Protein AF-A0A7C5F075-F1 (afdb_monomer)

pLDDT: mean 80.67, std 14.84, range [31.06, 97.12]

Secondary structure (DSSP, 8-state):
-PPP-HHHHHHTTTHHHHHHHHHHHTT-SEEEES-THHHHEEEEPPTT--TTS-EEEE--HHHHHHHHHHHHHHHT-EEEE---S---HHHHHHHHHTTPEEEEETTT--S-GGGS-SSEEEES--TTS--HHHHHHTHHHHHHHHTTPPP-HHHHHHHHHHHHHTTT---------

Nearest PDB structures (foldseek):
  4s3q-assembly3_C  TM=8.866E-01  e=1.138E-11  Escherichia coli K-12
  4s3p-assembly1_A  TM=8.871E-01  e=8.378E-11  Escherichia coli K-12
  4s3r-assembly1_A  TM=8.288E-01  e=5.486E-11  Escherichia coli K-12
  5jjh-assembly1_A  TM=9.009E-01  e=1.275E-09  Corynebacterium glutamicum
  1so3-assembly1_B  TM=3.755E-01  e=1.092E+00  Escherichia coli

Radius of gyration: 18.9 Å; Cα contacts (8 Å, |Δi|>4): 203; chains: 1; bounding box: 49×32×48 Å

Structure (mmCIF, N/CA/C/O backbone):
data_AF-A0A7C5F075-F1
#
_entry.id   AF-A0A7C5F075-F1
#
loop_
_atom_site.group_PDB
_atom_site.id
_atom_site.type_symbol
_atom_site.label_atom_id
_atom_site.label_alt_id
_atom_site.label_comp_id
_atom_site.label_asym_id
_atom_site.label_entity_id
_atom_site.label_seq_id
_atom_site.pdbx_PDB_ins_code
_atom_site.Cartn_x
_atom_site.Cartn_y
_atom_site.Cartn_z
_atom_site.occupancy
_atom_site.B_iso_or_equiv
_atom_site.auth_seq_id
_atom_site.auth_comp_id
_atom_site.auth_asym_id
_atom_site.auth_atom_id
_atom_site.pdbx_PDB_model_num
ATOM 1 N N . MET A 1 1 ? 14.705 -5.099 4.028 1.00 62.62 1 MET A N 1
ATOM 2 C CA . MET A 1 1 ? 14.678 -5.780 2.713 1.00 62.62 1 MET A CA 1
ATOM 3 C C . MET A 1 1 ? 15.582 -5.002 1.766 1.00 62.62 1 MET A C 1
ATOM 5 O O . MET A 1 1 ? 15.478 -3.780 1.788 1.00 62.62 1 MET A O 1
ATOM 9 N N . PRO A 1 2 ? 16.497 -5.637 1.012 1.00 78.19 2 PRO A N 1
ATOM 10 C CA . PRO A 1 2 ? 17.329 -4.914 0.051 1.00 78.19 2 PRO A CA 1
ATOM 11 C C . PRO A 1 2 ? 16.465 -4.406 -1.121 1.00 78.19 2 PRO A C 1
ATOM 13 O O . PRO A 1 2 ? 15.663 -5.184 -1.640 1.00 78.19 2 PRO A O 1
ATOM 16 N N . PRO A 1 3 ? 16.587 -3.132 -1.533 1.00 82.69 3 PRO A N 1
ATOM 17 C CA . PRO A 1 3 ? 15.828 -2.589 -2.657 1.00 82.69 3 PRO A CA 1
ATOM 18 C C . PRO A 1 3 ? 16.399 -3.063 -4.001 1.00 82.69 3 PRO A C 1
ATOM 20 O O . PRO A 1 3 ? 17.560 -3.477 -4.091 1.00 82.69 3 PRO A O 1
ATOM 23 N N . PHE A 1 4 ? 15.612 -2.927 -5.070 1.00 87.56 4 PHE A N 1
ATOM 24 C CA . PHE A 1 4 ? 16.170 -2.973 -6.419 1.00 87.56 4 PHE A CA 1
ATOM 25 C C . PHE A 1 4 ? 17.199 -1.846 -6.601 1.00 87.56 4 PHE A C 1
ATOM 27 O O . PHE A 1 4 ? 17.084 -0.764 -6.033 1.00 87.56 4 PHE A O 1
ATOM 34 N N . VAL A 1 5 ? 18.222 -2.091 -7.419 1.00 90.38 5 VAL A N 1
ATOM 35 C CA . VAL A 1 5 ? 19.172 -1.043 -7.816 1.00 90.38 5 VAL A CA 1
ATOM 36 C C . VAL A 1 5 ? 18.651 -0.419 -9.114 1.00 90.38 5 VAL A C 1
ATOM 38 O O . VAL A 1 5 ? 18.642 -1.132 -10.121 1.00 90.38 5 VAL A O 1
ATOM 41 N N . PRO A 1 6 ? 18.235 0.866 -9.140 1.00 89.94 6 PRO A N 1
ATOM 42 C CA . PRO A 1 6 ? 17.542 1.454 -10.293 1.00 89.94 6 PRO A CA 1
ATOM 43 C C . PRO A 1 6 ? 18.300 1.305 -11.617 1.00 89.94 6 PRO A C 1
ATOM 45 O O . PRO A 1 6 ? 17.722 0.929 -12.634 1.00 89.94 6 PRO A O 1
ATOM 48 N N . GLU A 1 7 ? 19.615 1.531 -11.601 1.00 91.75 7 GLU A N 1
ATOM 49 C CA . GLU A 1 7 ? 20.466 1.419 -12.792 1.00 91.75 7 GLU A CA 1
ATOM 50 C C . GLU A 1 7 ? 20.540 -0.014 -13.329 1.00 91.75 7 GLU A C 1
ATOM 52 O O . GLU A 1 7 ? 20.466 -0.230 -14.536 1.00 91.75 7 GLU A O 1
ATOM 57 N N . ARG A 1 8 ? 20.625 -1.011 -12.437 1.00 94.69 8 ARG A N 1
ATOM 58 C CA . ARG A 1 8 ? 20.630 -2.426 -12.837 1.00 94.69 8 ARG A CA 1
ATOM 59 C C . ARG A 1 8 ? 19.265 -2.870 -13.334 1.00 94.69 8 ARG A C 1
ATOM 61 O O . ARG A 1 8 ? 19.196 -3.659 -14.267 1.00 94.69 8 ARG A O 1
ATOM 68 N N . LEU A 1 9 ? 18.196 -2.354 -12.730 1.00 94.31 9 LEU A N 1
ATOM 69 C CA . LEU A 1 9 ? 16.840 -2.653 -13.161 1.00 94.31 9 LEU A CA 1
ATOM 70 C C . LEU A 1 9 ? 16.611 -2.154 -14.596 1.00 94.31 9 LEU A C 1
ATOM 72 O O . LEU A 1 9 ? 16.150 -2.927 -15.428 1.00 94.31 9 LEU A O 1
ATOM 76 N N . ARG A 1 10 ? 17.055 -0.929 -14.918 1.00 93.75 10 ARG A N 1
ATOM 77 C CA . ARG A 1 10 ? 17.067 -0.408 -16.298 1.00 93.75 10 ARG A CA 1
ATOM 78 C C . ARG A 1 10 ? 17.945 -1.231 -17.238 1.00 93.75 10 ARG A C 1
ATOM 80 O O . ARG A 1 10 ? 17.507 -1.561 -18.334 1.00 93.75 10 ARG A O 1
ATOM 87 N N . ALA A 1 11 ? 19.163 -1.581 -16.819 1.00 96.44 11 ALA A N 1
ATOM 88 C CA . ALA A 1 11 ? 20.092 -2.366 -17.639 1.00 96.44 11 ALA A CA 1
ATOM 89 C C . ALA A 1 11 ? 19.551 -3.764 -17.992 1.00 96.44 11 ALA A C 1
ATOM 91 O O . ALA A 1 11 ? 19.897 -4.312 -19.034 1.00 96.44 11 ALA A O 1
ATOM 92 N N . LEU A 1 12 ? 18.686 -4.322 -17.142 1.00 97.00 12 LEU A N 1
ATOM 93 C CA . LEU A 1 12 ? 17.987 -5.590 -17.361 1.00 97.00 12 LEU A CA 1
ATOM 94 C C . LEU A 1 12 ? 16.604 -5.412 -18.008 1.00 97.00 12 LEU A C 1
ATOM 96 O O . LEU A 1 12 ? 15.780 -6.317 -17.918 1.00 97.00 12 LEU A O 1
ATOM 100 N N . ALA A 1 13 ? 16.324 -4.251 -18.611 1.00 96.44 13 ALA A N 1
ATOM 101 C CA . ALA A 1 13 ? 15.031 -3.925 -19.216 1.00 96.44 13 ALA A CA 1
ATOM 102 C C . ALA A 1 13 ? 13.831 -4.186 -18.280 1.00 96.44 13 ALA A C 1
ATOM 104 O O . ALA A 1 13 ? 12.760 -4.584 -18.721 1.00 96.44 13 ALA A O 1
ATOM 105 N N . TYR A 1 14 ? 14.025 -3.966 -16.976 1.00 97.00 14 TYR A N 1
ATOM 106 C CA . TYR A 1 14 ? 13.045 -4.184 -15.912 1.00 97.00 14 TYR A CA 1
ATOM 107 C C . TYR A 1 14 ? 12.575 -5.634 -15.711 1.00 97.00 14 TYR A C 1
ATOM 109 O O . TYR A 1 14 ? 11.672 -5.857 -14.905 1.00 97.00 14 TYR A O 1
ATOM 117 N N . GLU A 1 15 ? 13.212 -6.628 -16.338 1.00 97.12 15 GLU A N 1
ATOM 118 C CA . GLU A 1 15 ? 12.767 -8.030 -16.312 1.00 97.12 15 GLU A CA 1
ATOM 119 C C . GLU A 1 15 ? 12.491 -8.585 -14.896 1.00 97.12 15 GLU A C 1
ATOM 121 O O . GLU A 1 15 ? 11.431 -9.177 -14.690 1.00 97.12 15 GLU A O 1
ATOM 126 N N . PRO A 1 16 ? 13.332 -8.340 -13.865 1.00 94.50 16 PRO A N 1
ATOM 127 C CA . PRO A 1 16 ? 13.032 -8.812 -12.509 1.00 94.50 16 PRO A CA 1
ATOM 128 C C . PRO A 1 16 ? 11.743 -8.218 -11.920 1.00 94.50 16 PRO A C 1
ATOM 130 O O . PRO A 1 16 ? 11.016 -8.887 -11.183 1.00 94.50 16 PRO A O 1
ATOM 133 N N . PHE A 1 17 ? 11.454 -6.955 -12.238 1.00 92.69 17 PHE A N 1
ATOM 134 C CA . PHE A 1 17 ? 10.253 -6.271 -11.774 1.00 92.69 17 PHE A CA 1
ATOM 135 C C . PHE A 1 17 ? 9.018 -6.745 -12.549 1.00 92.69 17 PHE A C 1
ATOM 137 O O . PHE A 1 17 ? 8.019 -7.095 -11.925 1.00 92.69 17 PHE A O 1
ATOM 144 N N . ILE A 1 18 ? 9.120 -6.865 -13.878 1.00 94.75 18 ILE A N 1
ATOM 145 C CA . ILE A 1 18 ? 8.074 -7.443 -14.738 1.00 94.75 18 ILE A CA 1
ATOM 146 C C . ILE A 1 18 ? 7.685 -8.834 -14.229 1.00 94.75 18 ILE A C 1
ATOM 148 O O . ILE A 1 18 ? 6.508 -9.101 -13.998 1.00 94.75 18 ILE A O 1
ATOM 152 N N . HIS A 1 19 ? 8.672 -9.697 -13.976 1.00 94.94 19 HIS A N 1
ATOM 153 C CA . HIS A 1 19 ? 8.441 -11.040 -13.451 1.00 94.94 19 HIS A CA 1
ATOM 154 C C . HIS A 1 19 ? 7.722 -11.022 -12.092 1.00 94.94 19 HIS A C 1
ATOM 156 O O . HIS A 1 19 ? 6.784 -11.788 -11.880 1.00 94.94 19 HIS A O 1
ATOM 162 N N . THR A 1 20 ? 8.110 -10.115 -11.189 1.00 91.94 20 THR A N 1
ATOM 163 C CA . THR A 1 20 ? 7.465 -9.961 -9.871 1.00 91.94 20 THR A CA 1
ATOM 164 C C . THR A 1 20 ? 5.992 -9.572 -10.001 1.00 91.94 20 THR A C 1
ATOM 166 O O . THR A 1 20 ? 5.134 -10.142 -9.329 1.00 91.94 20 THR A O 1
ATOM 169 N N . ILE A 1 21 ? 5.676 -8.617 -10.877 1.00 91.31 21 ILE A N 1
ATOM 170 C CA . ILE A 1 21 ? 4.290 -8.192 -11.090 1.00 91.31 21 ILE A CA 1
ATOM 171 C C . ILE A 1 21 ? 3.482 -9.303 -11.759 1.00 91.31 21 ILE A C 1
ATOM 173 O O . ILE A 1 21 ? 2.406 -9.644 -11.271 1.00 91.31 21 ILE A O 1
ATOM 177 N N . ARG A 1 22 ? 4.008 -9.916 -12.823 1.00 92.88 22 ARG A N 1
ATOM 178 C CA . ARG A 1 22 ? 3.317 -10.978 -13.563 1.00 92.88 22 ARG A CA 1
ATOM 179 C C . ARG A 1 22 ? 2.971 -12.166 -12.667 1.00 92.88 22 ARG A C 1
ATOM 181 O O . ARG A 1 22 ? 1.817 -12.574 -12.621 1.00 92.88 22 ARG A O 1
ATOM 188 N N . THR A 1 23 ? 3.933 -12.638 -11.875 1.00 92.81 23 THR A N 1
ATOM 189 C CA . THR A 1 23 ? 3.711 -13.753 -10.935 1.00 92.81 23 THR A CA 1
ATOM 190 C C . THR A 1 23 ? 2.682 -13.431 -9.855 1.00 92.81 23 THR A C 1
ATOM 192 O O . THR A 1 23 ? 1.968 -14.319 -9.396 1.00 92.81 23 THR A O 1
ATOM 195 N N . SER A 1 24 ? 2.532 -12.157 -9.476 1.00 90.00 24 SER A N 1
ATOM 196 C CA . SER A 1 24 ? 1.482 -11.753 -8.536 1.00 90.00 24 SER A CA 1
ATOM 197 C C . SER A 1 24 ? 0.062 -11.914 -9.095 1.00 90.00 24 SER A C 1
ATOM 199 O O . SER A 1 24 ? -0.881 -11.988 -8.311 1.00 90.00 24 SER A O 1
ATOM 201 N N . PHE A 1 25 ? -0.088 -12.019 -10.420 1.00 91.88 25 PHE A N 1
ATOM 202 C CA . PHE A 1 25 ? -1.366 -12.234 -11.097 1.00 91.88 25 PHE A CA 1
ATOM 203 C C . PHE A 1 25 ? -1.642 -13.696 -11.476 1.00 91.88 25 PHE A C 1
ATOM 205 O O . PHE A 1 25 ? -2.790 -14.014 -11.774 1.00 91.88 25 PHE A O 1
ATOM 212 N N . ASP A 1 26 ? -0.657 -14.603 -11.420 1.00 90.50 26 ASP A N 1
ATOM 213 C CA . ASP A 1 26 ? -0.810 -16.001 -11.878 1.00 90.50 26 ASP A CA 1
ATOM 214 C C . ASP A 1 26 ? -2.024 -16.714 -11.253 1.00 90.50 26 ASP A C 1
ATOM 216 O O . ASP A 1 26 ? -2.672 -17.556 -11.883 1.00 90.50 26 ASP A O 1
ATOM 220 N N . HIS A 1 27 ? -2.353 -16.367 -10.005 1.00 87.94 27 HIS A N 1
ATOM 221 C CA . HIS A 1 27 ? -3.458 -16.954 -9.242 1.00 87.94 27 HIS A CA 1
ATOM 222 C C . HIS A 1 27 ? -4.340 -15.914 -8.535 1.00 87.94 27 HIS A C 1
ATOM 224 O O . HIS A 1 27 ? -5.086 -16.263 -7.617 1.00 87.94 27 HIS A O 1
ATOM 230 N N . ALA A 1 28 ? -4.267 -14.642 -8.934 1.00 88.50 28 ALA A N 1
ATOM 231 C CA . ALA A 1 28 ? -5.022 -13.563 -8.304 1.00 88.50 28 ALA A CA 1
ATOM 232 C C . ALA A 1 28 ? -5.594 -12.590 -9.340 1.00 88.50 28 ALA A C 1
ATOM 234 O O . ALA A 1 28 ? -4.907 -12.159 -10.258 1.00 88.50 28 ALA A O 1
ATOM 235 N N . GLY A 1 29 ? -6.846 -12.170 -9.138 1.00 88.38 29 GLY A N 1
ATOM 236 C CA . GLY A 1 29 ? -7.493 -11.144 -9.966 1.00 88.38 29 GLY A CA 1
ATOM 237 C C . GLY A 1 29 ? -7.062 -9.711 -9.635 1.00 88.38 29 GLY A C 1
ATOM 238 O O . GLY A 1 29 ? -7.618 -8.760 -10.183 1.00 88.38 29 GLY A O 1
ATOM 239 N N . GLY A 1 30 ? -6.112 -9.522 -8.715 1.00 86.25 30 GLY A N 1
ATOM 240 C CA . GLY A 1 30 ? -5.650 -8.196 -8.339 1.00 86.25 30 GLY A CA 1
ATOM 241 C C . GLY A 1 30 ? -4.356 -8.174 -7.534 1.00 86.25 30 GLY A C 1
ATOM 242 O O . GLY A 1 30 ? -4.038 -9.121 -6.818 1.00 86.25 30 GLY A O 1
ATOM 243 N N . HIS A 1 31 ? -3.645 -7.054 -7.635 1.00 85.44 31 HIS A N 1
ATOM 244 C CA . HIS A 1 31 ? -2.381 -6.784 -6.960 1.00 85.44 31 HIS A CA 1
ATOM 245 C C . HIS A 1 31 ? -2.489 -5.501 -6.127 1.00 85.44 31 HIS A C 1
ATOM 247 O O . HIS A 1 31 ? -2.843 -4.446 -6.653 1.00 85.44 31 HIS A O 1
ATOM 253 N N . GLN A 1 32 ? -2.165 -5.569 -4.834 1.00 84.06 32 GLN A N 1
ATOM 254 C CA . GLN A 1 32 ? -2.058 -4.385 -3.981 1.00 84.06 32 GLN A CA 1
ATOM 255 C C . GLN A 1 32 ? -0.587 -4.048 -3.731 1.00 84.06 32 GLN A C 1
ATOM 257 O O . GLN A 1 32 ? 0.126 -4.796 -3.061 1.00 84.06 32 GLN A O 1
ATOM 262 N N . THR A 1 33 ? -0.135 -2.900 -4.232 1.00 76.75 33 THR A N 1
ATOM 263 C CA . THR A 1 33 ? 1.236 -2.427 -4.022 1.00 76.75 33 THR A CA 1
ATOM 264 C C . THR A 1 33 ? 1.325 -1.780 -2.642 1.00 76.75 33 THR A C 1
ATOM 266 O O . THR A 1 33 ? 0.691 -0.751 -2.428 1.00 76.75 33 THR A O 1
ATOM 269 N N . GLN A 1 34 ? 2.115 -2.352 -1.730 1.00 65.12 34 GLN A N 1
ATOM 270 C CA . GLN A 1 34 ? 2.185 -1.965 -0.308 1.00 65.12 34 GLN A CA 1
ATOM 271 C C . GLN A 1 34 ? 2.708 -0.538 -0.036 1.00 65.12 34 GLN A C 1
ATOM 273 O O . GLN A 1 34 ? 2.497 0.015 1.038 1.00 65.12 34 GLN A O 1
ATOM 278 N N . SER A 1 35 ? 3.404 0.088 -0.988 1.00 65.50 35 SER A N 1
ATOM 279 C CA . SER A 1 35 ? 3.839 1.481 -0.859 1.00 65.50 35 SER A CA 1
ATOM 280 C C . SER A 1 35 ? 4.030 2.120 -2.227 1.00 65.50 35 SER A C 1
ATOM 282 O O . SER A 1 35 ? 4.815 1.631 -3.039 1.00 65.50 35 SER A O 1
ATOM 284 N N . HIS A 1 36 ? 3.374 3.258 -2.466 1.00 56.31 36 HIS A N 1
ATOM 285 C CA . HIS A 1 36 ? 3.649 4.082 -3.649 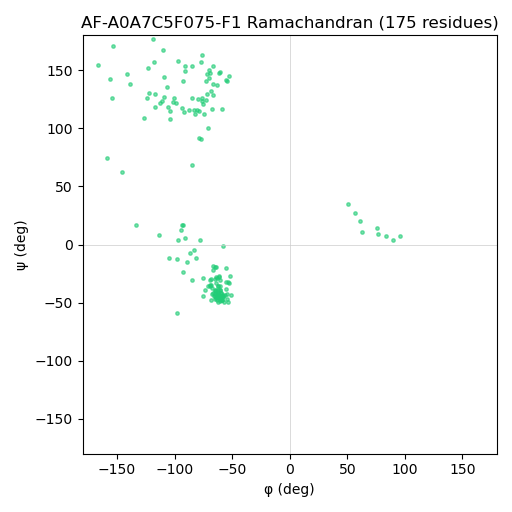1.00 56.31 36 HIS A CA 1
ATOM 286 C C . HIS A 1 36 ? 5.062 4.664 -3.655 1.00 56.31 36 HIS A C 1
ATOM 288 O O . HIS A 1 36 ? 5.617 4.893 -4.729 1.00 56.31 36 HIS A O 1
ATOM 294 N N . HIS A 1 37 ? 5.667 4.881 -2.477 1.00 49.69 37 HIS A N 1
ATOM 295 C CA . HIS A 1 37 ? 7.069 5.288 -2.403 1.00 49.69 37 HIS A CA 1
ATOM 296 C C . HIS A 1 37 ? 7.957 4.224 -3.044 1.00 49.69 37 HIS A C 1
ATOM 298 O O . HIS A 1 37 ? 8.900 4.580 -3.726 1.00 49.69 37 HIS A O 1
ATOM 304 N N . GLY A 1 38 ? 7.594 2.939 -3.004 1.00 55.69 38 GLY A N 1
ATOM 305 C CA . GLY A 1 38 ? 8.311 1.889 -3.740 1.00 55.69 38 GLY A CA 1
ATOM 306 C C . GLY A 1 38 ? 8.512 2.170 -5.241 1.00 55.69 38 GLY A C 1
ATOM 307 O O . GLY A 1 38 ? 9.504 1.713 -5.804 1.00 55.69 38 GLY A O 1
ATOM 308 N N . PHE A 1 39 ? 7.634 2.963 -5.869 1.00 55.72 39 PHE A N 1
ATOM 309 C CA . PHE A 1 39 ? 7.762 3.385 -7.271 1.00 55.72 39 PHE A CA 1
ATOM 310 C C . PHE A 1 39 ? 8.490 4.715 -7.462 1.00 55.72 39 PHE A C 1
ATOM 312 O O . PHE A 1 39 ? 9.035 4.950 -8.535 1.00 55.72 39 PHE A O 1
ATOM 319 N N . VAL A 1 40 ? 8.498 5.575 -6.440 1.00 56.41 40 VAL A N 1
ATOM 320 C CA . VAL A 1 40 ? 9.098 6.918 -6.474 1.00 56.41 40 VAL A CA 1
ATOM 321 C C . VAL A 1 40 ? 10.484 6.903 -5.853 1.00 56.41 40 VAL A C 1
ATOM 323 O O . VAL A 1 40 ? 11.476 7.220 -6.510 1.00 56.41 40 VAL A O 1
ATOM 326 N N . SER A 1 41 ? 10.564 6.506 -4.589 1.00 54.88 41 SER A N 1
ATOM 327 C CA . SER A 1 41 ? 11.805 6.365 -3.858 1.00 54.88 41 SER A CA 1
ATOM 328 C C . SER A 1 41 ? 11.720 5.392 -2.680 1.00 54.88 41 SER A C 1
ATOM 330 O O . SER A 1 41 ? 10.748 5.333 -1.936 1.00 54.88 41 SER A O 1
ATOM 332 N N . THR A 1 42 ? 12.787 4.634 -2.448 1.00 62.38 42 THR A N 1
ATOM 333 C CA . THR A 1 42 ? 12.924 3.816 -1.232 1.00 62.38 42 THR A CA 1
ATOM 334 C C . THR A 1 42 ? 13.940 4.454 -0.295 1.00 62.38 42 THR A C 1
ATOM 336 O O . THR A 1 42 ? 15.010 4.870 -0.743 1.00 62.38 42 THR A O 1
ATOM 339 N N . VAL A 1 43 ? 13.623 4.517 1.001 1.00 61.16 43 VAL A N 1
ATOM 340 C CA . VAL A 1 43 ? 14.592 4.902 2.035 1.00 61.16 43 VAL A CA 1
ATOM 341 C C . VAL A 1 43 ? 15.523 3.722 2.290 1.00 61.16 43 VAL A C 1
ATOM 343 O O . VAL A 1 43 ? 15.073 2.621 2.608 1.00 61.16 43 VAL A O 1
ATOM 346 N N . VAL A 1 44 ? 16.824 3.947 2.130 1.00 64.81 44 VAL A N 1
ATOM 347 C CA . VAL A 1 44 ? 17.861 2.938 2.347 1.00 64.81 44 VAL A CA 1
ATOM 348 C C . VAL A 1 44 ? 18.767 3.382 3.482 1.00 64.81 44 VAL A C 1
ATOM 350 O O . VAL A 1 44 ? 19.449 4.402 3.380 1.00 64.81 44 VAL A O 1
ATOM 353 N N . ASP A 1 45 ? 18.783 2.583 4.541 1.00 67.44 45 ASP A N 1
ATOM 354 C CA . ASP A 1 45 ? 19.727 2.686 5.648 1.00 67.44 45 ASP A CA 1
ATOM 355 C C . ASP A 1 45 ? 20.960 1.812 5.389 1.00 67.44 45 ASP A C 1
ATOM 357 O O . ASP A 1 45 ? 20.900 0.795 4.688 1.00 67.44 45 ASP A O 1
ATOM 361 N N . SER A 1 46 ? 22.094 2.186 5.983 1.00 66.19 46 SER A N 1
ATOM 362 C CA . SER A 1 46 ? 23.250 1.289 6.017 1.00 66.19 46 SER A CA 1
ATOM 363 C C . SER A 1 46 ? 22.945 0.103 6.932 1.00 66.19 46 SER A C 1
ATOM 365 O O . SER A 1 46 ? 22.226 0.230 7.922 1.00 66.19 46 SER A O 1
ATOM 367 N N . ILE A 1 47 ? 23.491 -1.074 6.624 1.00 66.81 47 ILE A N 1
ATOM 368 C CA . ILE A 1 47 ? 23.266 -2.265 7.453 1.00 66.81 47 ILE A CA 1
ATOM 369 C C . ILE A 1 47 ? 23.764 -1.976 8.879 1.00 66.81 47 ILE A C 1
A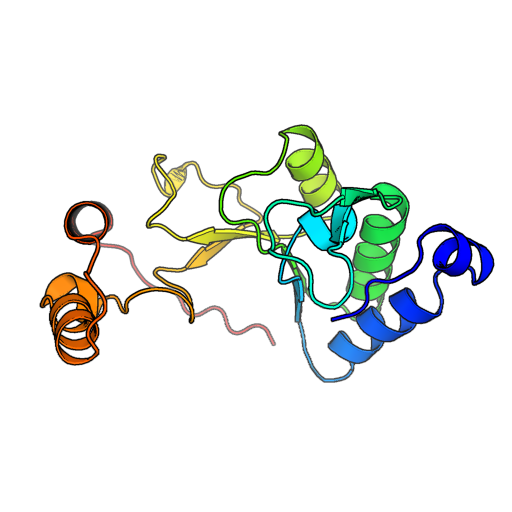TOM 371 O O . ILE A 1 47 ? 24.951 -1.736 9.084 1.00 66.81 47 ILE A O 1
ATOM 375 N N . GLY A 1 48 ? 22.846 -1.985 9.851 1.00 60.47 48 GLY A N 1
ATOM 376 C CA . GLY A 1 48 ? 23.135 -1.713 11.263 1.00 60.47 48 GLY A CA 1
ATOM 377 C C . GLY A 1 48 ? 23.040 -0.244 11.698 1.00 60.47 48 GLY A C 1
ATOM 378 O O . GLY A 1 48 ? 23.333 0.039 12.859 1.00 60.47 48 GLY A O 1
ATOM 379 N N . SER A 1 49 ? 22.632 0.691 10.828 1.00 59.66 49 SER A N 1
ATOM 380 C CA . SER A 1 49 ? 22.387 2.087 11.223 1.00 59.66 49 SER A CA 1
ATOM 381 C C . SER A 1 49 ? 20.978 2.305 11.779 1.00 59.66 49 SER A C 1
ATOM 383 O O . SER A 1 49 ? 20.033 1.596 11.441 1.00 59.66 49 SER A O 1
ATOM 385 N N . VAL A 1 50 ? 20.832 3.326 12.627 1.00 58.16 50 VAL A N 1
ATOM 386 C CA . VAL A 1 50 ? 19.524 3.814 13.088 1.00 58.16 50 VAL A CA 1
ATOM 387 C C . VAL A 1 50 ? 18.776 4.435 11.899 1.00 58.16 50 VAL A C 1
ATOM 389 O O . VAL A 1 50 ? 19.383 5.185 11.128 1.00 58.16 50 VAL A O 1
ATOM 392 N N . CYS A 1 51 ? 17.466 4.171 11.784 1.00 59.75 51 CYS A N 1
ATOM 393 C CA . CYS A 1 51 ? 16.589 4.606 10.679 1.00 59.75 51 CYS A CA 1
ATOM 394 C C . CYS A 1 51 ? 16.503 6.126 10.431 1.00 59.75 51 CYS A C 1
ATOM 396 O O . CYS A 1 51 ? 15.805 6.574 9.529 1.00 59.75 51 CYS A O 1
ATOM 398 N N . SER A 1 52 ? 17.191 6.948 11.223 1.00 63.31 52 SER A N 1
ATOM 399 C CA . SER A 1 52 ? 17.246 8.403 11.060 1.00 63.31 52 SER A CA 1
ATOM 400 C C . SER A 1 52 ? 18.274 8.880 10.027 1.00 63.31 52 SER A C 1
ATOM 402 O O . SER A 1 52 ? 18.350 10.078 9.766 1.00 63.31 52 SER A O 1
ATOM 404 N N . THR A 1 53 ? 19.079 7.980 9.451 1.00 65.44 53 THR A N 1
ATOM 405 C CA . THR A 1 53 ? 20.178 8.328 8.522 1.00 65.44 53 THR A CA 1
ATOM 406 C C . THR A 1 53 ? 19.970 7.840 7.086 1.00 65.44 53 THR A C 1
ATOM 408 O O . THR A 1 53 ? 20.871 7.962 6.250 1.00 65.44 53 THR A O 1
ATOM 411 N N . GLY A 1 54 ? 18.780 7.317 6.793 1.00 67.62 54 GLY A N 1
ATOM 412 C CA . GLY A 1 54 ? 18.437 6.754 5.499 1.00 67.62 54 GLY A CA 1
ATOM 413 C C . GLY A 1 54 ? 18.515 7.764 4.357 1.00 67.62 54 GLY A C 1
ATOM 414 O O . GLY A 1 54 ? 18.248 8.957 4.517 1.00 67.62 54 GLY A O 1
ATOM 415 N N . ARG A 1 55 ? 18.886 7.277 3.172 1.00 74.00 55 ARG A N 1
ATOM 416 C CA . ARG A 1 55 ? 18.908 8.064 1.931 1.00 74.00 55 ARG A CA 1
ATOM 417 C C . ARG A 1 55 ? 17.795 7.618 0.998 1.00 74.00 55 ARG A C 1
ATOM 419 O O . ARG A 1 55 ? 17.519 6.426 0.894 1.00 74.00 55 ARG A O 1
ATOM 426 N N . TYR A 1 56 ? 17.207 8.568 0.278 1.00 76.56 56 TYR A N 1
ATOM 427 C CA . TYR A 1 56 ? 16.248 8.269 -0.779 1.00 76.56 56 TYR A CA 1
ATOM 428 C C . TYR A 1 56 ? 16.964 7.758 -2.032 1.00 76.56 56 TYR A C 1
ATOM 430 O O . TYR A 1 56 ? 17.861 8.417 -2.561 1.00 76.56 56 TYR A O 1
ATOM 438 N N . VAL A 1 57 ? 16.541 6.593 -2.515 1.00 78.69 57 VAL A N 1
ATOM 439 C CA . VAL A 1 57 ? 16.918 6.041 -3.821 1.00 78.69 57 VAL A CA 1
ATOM 440 C C . VAL A 1 57 ? 15.731 6.194 -4.755 1.00 78.69 57 VAL A C 1
ATOM 442 O O . VAL A 1 57 ? 14.688 5.621 -4.469 1.00 78.69 57 VAL A O 1
ATOM 445 N N . TYR A 1 58 ? 15.890 6.945 -5.846 1.00 81.50 58 TYR A N 1
ATOM 446 C CA . TYR A 1 58 ? 14.807 7.264 -6.780 1.00 81.50 58 TYR A CA 1
ATOM 447 C C . TYR A 1 58 ? 14.718 6.273 -7.945 1.00 81.50 58 TYR A C 1
ATOM 449 O O . TYR A 1 58 ? 15.738 5.864 -8.507 1.00 81.50 58 TYR A O 1
ATOM 457 N N . TYR A 1 59 ? 13.491 5.938 -8.338 1.00 83.94 59 TYR A N 1
ATOM 458 C CA . TYR A 1 59 ? 13.189 5.082 -9.484 1.00 83.94 59 TYR A CA 1
ATOM 459 C C . TYR A 1 59 ? 12.550 5.873 -10.629 1.00 83.94 59 TYR A C 1
ATOM 461 O O . TYR A 1 59 ? 12.139 7.020 -10.470 1.00 83.94 59 TYR A O 1
ATOM 469 N N . SER A 1 60 ? 12.482 5.250 -11.808 1.00 86.44 60 SER A N 1
ATOM 470 C CA . SER A 1 60 ? 11.694 5.775 -12.925 1.00 86.44 60 SER A CA 1
ATOM 471 C C . SER A 1 60 ? 10.219 5.447 -12.689 1.00 86.44 60 SER A C 1
ATOM 473 O O . SER A 1 60 ? 9.774 4.350 -13.023 1.00 86.44 60 SER A O 1
ATOM 475 N N . VAL A 1 61 ? 9.484 6.362 -12.049 1.00 79.56 61 VAL A N 1
ATOM 476 C CA . VAL A 1 61 ? 8.065 6.169 -11.690 1.00 79.56 61 VAL A CA 1
ATOM 477 C C . VAL A 1 61 ? 7.235 5.805 -12.915 1.00 79.56 61 VAL A C 1
ATOM 479 O O . VAL A 1 61 ? 6.470 4.846 -12.866 1.00 79.56 61 VAL A O 1
ATOM 482 N N . ASP A 1 62 ? 7.420 6.542 -14.010 1.00 81.50 62 ASP A N 1
ATOM 483 C CA . ASP A 1 62 ? 6.655 6.345 -15.240 1.00 81.50 62 ASP A CA 1
ATOM 484 C C . ASP A 1 62 ? 6.893 4.958 -15.841 1.00 81.50 62 ASP A C 1
ATOM 486 O O . ASP A 1 62 ? 5.931 4.275 -16.186 1.00 81.50 62 ASP A O 1
ATOM 490 N N . ASP A 1 63 ? 8.146 4.491 -15.888 1.00 88.88 63 ASP A N 1
ATOM 491 C CA . ASP A 1 63 ? 8.452 3.153 -16.408 1.00 88.88 63 ASP A CA 1
ATOM 492 C C . ASP A 1 63 ? 7.812 2.064 -15.538 1.00 88.88 63 ASP A C 1
ATOM 494 O O . ASP A 1 63 ? 7.194 1.130 -16.051 1.00 88.88 63 ASP A O 1
ATOM 498 N N . LEU A 1 64 ? 7.927 2.181 -14.209 1.00 88.12 64 LEU A N 1
ATOM 499 C CA . LEU A 1 64 ? 7.391 1.175 -13.293 1.00 88.12 64 LEU A CA 1
ATOM 500 C C . LEU A 1 64 ? 5.857 1.141 -13.316 1.00 88.12 64 LEU A C 1
ATOM 502 O O . LEU A 1 64 ? 5.279 0.055 -13.356 1.00 88.12 64 LEU A O 1
ATOM 506 N N . LEU A 1 65 ? 5.192 2.300 -13.336 1.00 85.38 65 LEU A N 1
ATOM 507 C CA . LEU A 1 65 ? 3.732 2.370 -13.444 1.00 85.38 65 LEU A CA 1
ATOM 508 C C . LEU A 1 65 ? 3.235 1.886 -14.809 1.00 85.38 65 LEU A C 1
ATOM 510 O O . LEU A 1 65 ? 2.223 1.186 -14.864 1.00 85.38 65 LEU A O 1
ATOM 514 N N . ALA A 1 66 ? 3.952 2.188 -15.895 1.00 87.19 66 ALA A N 1
ATOM 515 C CA . ALA A 1 66 ? 3.627 1.672 -17.221 1.00 87.19 66 ALA A CA 1
ATOM 516 C C . ALA A 1 66 ? 3.726 0.140 -17.274 1.00 87.19 66 ALA A C 1
ATOM 518 O O . ALA A 1 66 ? 2.830 -0.504 -17.818 1.00 87.19 66 ALA A O 1
ATOM 519 N N . ILE A 1 67 ? 4.758 -0.452 -16.661 1.00 91.75 67 ILE A N 1
ATOM 520 C CA . ILE A 1 67 ? 4.903 -1.911 -16.553 1.00 91.75 67 ILE A CA 1
ATOM 521 C C . ILE A 1 67 ? 3.757 -2.516 -15.741 1.00 91.75 67 ILE A C 1
ATOM 523 O O . ILE A 1 67 ? 3.139 -3.481 -16.183 1.00 91.75 67 ILE A O 1
ATOM 527 N N . VAL A 1 68 ? 3.441 -1.947 -14.575 1.00 89.94 68 VAL A N 1
ATOM 528 C CA . VAL A 1 68 ? 2.340 -2.433 -13.730 1.00 89.94 68 VAL A CA 1
ATOM 529 C C . VAL A 1 68 ? 1.014 -2.384 -14.482 1.00 89.94 68 VAL A C 1
ATOM 531 O O . VAL A 1 68 ? 0.267 -3.361 -14.462 1.00 89.94 68 VAL A O 1
ATOM 534 N N . ALA A 1 69 ? 0.740 -1.278 -15.176 1.00 87.56 69 ALA A N 1
ATOM 535 C CA . ALA A 1 69 ? -0.454 -1.133 -15.995 1.00 87.56 69 ALA A CA 1
ATOM 536 C C . ALA A 1 69 ? -0.490 -2.167 -17.128 1.00 87.56 69 ALA A C 1
ATOM 538 O O . ALA A 1 69 ? -1.521 -2.799 -17.338 1.00 87.56 69 ALA A O 1
ATOM 539 N N . LEU A 1 70 ? 0.627 -2.380 -17.829 1.00 91.50 70 LEU A N 1
ATOM 540 C CA . LEU A 1 70 ? 0.711 -3.346 -18.924 1.00 91.50 70 LEU A CA 1
ATOM 541 C C . LEU A 1 70 ? 0.450 -4.779 -18.442 1.00 91.50 70 LEU A C 1
ATOM 543 O O . LEU A 1 70 ? -0.385 -5.476 -19.015 1.00 91.50 70 LEU A O 1
ATOM 547 N N . GLU A 1 71 ? 1.113 -5.207 -17.370 1.00 92.88 71 GLU A N 1
ATOM 548 C CA . GLU A 1 71 ? 0.947 -6.559 -16.826 1.00 92.88 71 GLU A CA 1
ATOM 549 C C . GLU A 1 71 ? -0.448 -6.769 -16.214 1.00 92.88 71 GLU A C 1
ATOM 551 O O . GLU A 1 71 ? -1.043 -7.831 -16.383 1.00 92.88 71 GLU A O 1
ATOM 556 N N . SER A 1 72 ? -1.023 -5.736 -15.591 1.00 90.50 72 SER A N 1
ATOM 557 C CA . SER A 1 72 ? -2.420 -5.727 -15.135 1.00 90.50 72 SER A CA 1
ATOM 558 C C . SER A 1 72 ? -3.402 -5.919 -16.292 1.00 90.50 72 SER A C 1
ATOM 560 O O . SER A 1 72 ? -4.303 -6.752 -16.194 1.00 90.50 72 SER A O 1
ATOM 562 N N . GLN A 1 73 ? -3.208 -5.207 -17.408 1.00 91.19 73 GLN A N 1
ATOM 563 C CA . GLN A 1 73 ? -4.033 -5.364 -18.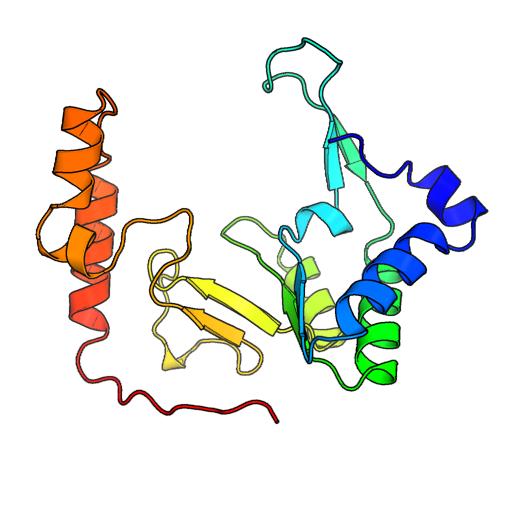609 1.00 91.19 73 GLN A CA 1
ATOM 564 C C . GLN A 1 73 ? -3.877 -6.758 -19.228 1.00 91.19 73 GLN A C 1
ATOM 566 O O . GLN A 1 73 ? -4.880 -7.371 -19.587 1.00 91.19 73 GLN A O 1
ATOM 571 N N . HIS A 1 74 ? -2.652 -7.290 -19.310 1.00 92.25 74 HIS A N 1
ATOM 572 C CA . HIS A 1 74 ? -2.407 -8.650 -19.803 1.00 92.25 74 HIS A CA 1
ATOM 573 C C . HIS A 1 74 ? -3.097 -9.721 -18.950 1.00 92.25 74 HIS A C 1
ATOM 575 O O . HIS A 1 74 ? -3.639 -10.679 -19.498 1.00 92.25 74 HIS A O 1
ATOM 581 N N . ALA A 1 75 ? -3.104 -9.551 -17.627 1.00 92.69 75 ALA A N 1
ATOM 582 C CA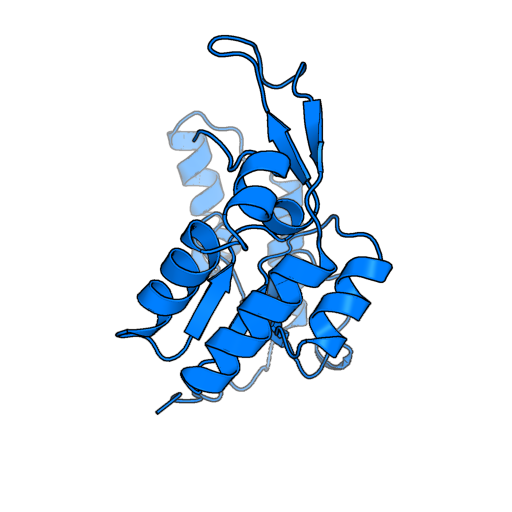 . ALA A 1 75 ? -3.759 -10.472 -16.706 1.00 92.69 75 ALA A CA 1
ATOM 583 C C . ALA A 1 75 ? -5.277 -10.245 -16.572 1.00 92.69 75 ALA A C 1
ATOM 585 O O . ALA A 1 75 ? -5.964 -11.060 -15.960 1.00 92.69 75 ALA A O 1
ATOM 586 N N . GLY A 1 76 ? -5.810 -9.129 -17.083 1.00 91.56 76 GLY A N 1
ATOM 587 C CA . GLY A 1 76 ? -7.175 -8.687 -16.780 1.00 91.56 76 GLY A CA 1
ATOM 588 C C . GLY A 1 76 ? -7.405 -8.401 -15.287 1.00 91.56 76 GLY A C 1
ATOM 589 O O . GLY A 1 76 ? -8.545 -8.433 -14.824 1.00 91.56 76 GLY A O 1
ATOM 590 N N . GLY A 1 77 ? -6.332 -8.163 -14.527 1.00 90.75 77 GLY A N 1
ATOM 591 C CA . GLY A 1 77 ? -6.359 -7.983 -13.078 1.00 90.75 77 GLY A CA 1
ATOM 592 C C . GLY A 1 77 ? -6.389 -6.513 -12.669 1.00 90.75 77 GLY A C 1
ATOM 593 O O . GLY A 1 77 ? -5.967 -5.639 -13.421 1.00 90.75 77 GLY A O 1
ATOM 594 N N . ILE A 1 78 ? -6.861 -6.222 -11.457 1.00 90.25 78 ILE A N 1
ATOM 595 C CA . ILE A 1 78 ? -6.888 -4.855 -10.911 1.00 90.25 78 ILE A CA 1
ATOM 596 C C . ILE A 1 78 ? -5.617 -4.525 -10.125 1.00 90.25 78 ILE A C 1
ATOM 598 O O . ILE A 1 78 ? -5.038 -5.392 -9.476 1.00 90.25 78 ILE A O 1
ATOM 602 N N . VAL A 1 79 ? -5.210 -3.257 -10.109 1.00 88.81 79 VAL A N 1
ATOM 603 C CA . VAL A 1 79 ? -4.094 -2.792 -9.270 1.00 88.81 79 VAL A CA 1
ATOM 604 C C . VAL A 1 79 ? -4.603 -1.784 -8.258 1.00 88.81 79 VAL A C 1
ATOM 606 O O . VAL A 1 79 ? -5.278 -0.822 -8.620 1.00 88.81 79 VAL A O 1
ATOM 609 N N . ILE A 1 80 ? -4.261 -1.996 -6.991 1.00 87.19 80 ILE A N 1
ATOM 610 C CA . ILE A 1 80 ? -4.563 -1.088 -5.888 1.00 87.19 80 ILE A CA 1
ATOM 611 C C . ILE A 1 80 ? -3.247 -0.516 -5.375 1.00 87.19 80 ILE A C 1
ATOM 613 O O . ILE A 1 80 ? -2.364 -1.247 -4.933 1.00 87.19 80 ILE A O 1
ATOM 617 N N . GLY A 1 81 ? -3.131 0.800 -5.404 1.00 81.31 81 GLY A N 1
ATOM 618 C CA . GLY A 1 81 ? -2.012 1.515 -4.827 1.00 81.31 81 GLY A CA 1
ATOM 619 C C . GLY A 1 81 ? -2.242 1.821 -3.346 1.00 81.31 81 GLY A C 1
ATOM 620 O O . GLY A 1 81 ? -3.143 2.595 -3.013 1.00 81.31 81 GLY A O 1
ATOM 621 N N . GLU A 1 82 ? -1.438 1.257 -2.438 1.00 72.94 82 GLU A N 1
ATOM 622 C CA . GLU A 1 82 ? -1.485 1.573 -1.004 1.00 72.94 82 GLU A CA 1
ATOM 623 C C . GLU A 1 82 ? -0.700 2.853 -0.684 1.00 72.94 82 GLU A C 1
ATOM 625 O O . GLU A 1 82 ? 0.519 2.939 -0.857 1.00 72.94 82 GLU A O 1
ATOM 630 N N . GLY A 1 83 ? -1.421 3.902 -0.277 1.00 66.00 83 GLY A N 1
ATOM 631 C CA . GLY A 1 83 ? -0.905 5.271 -0.174 1.00 66.00 83 GLY A CA 1
ATOM 632 C C . GLY A 1 83 ? -1.508 6.036 0.971 1.00 66.00 83 GLY A C 1
ATOM 633 O O . GLY A 1 83 ? -2.180 7.043 0.756 1.00 66.00 83 GLY A O 1
ATOM 634 N N . LEU A 1 84 ? -1.255 5.536 2.172 1.00 53.16 84 LEU A N 1
ATOM 635 C CA . LEU A 1 84 ? -1.578 6.231 3.402 1.00 53.16 84 LEU A CA 1
ATOM 636 C C . LEU A 1 84 ? -0.607 7.422 3.537 1.00 53.16 84 LEU A C 1
ATOM 638 O O . LEU A 1 84 ? 0.563 7.281 3.875 1.00 53.16 84 LEU A O 1
ATOM 642 N N . ASP A 1 85 ? -1.127 8.593 3.171 1.00 49.75 85 ASP A N 1
ATOM 643 C CA . ASP A 1 85 ? -0.863 9.896 3.793 1.00 49.75 85 ASP A CA 1
ATOM 644 C C . ASP A 1 85 ? 0.353 10.760 3.429 1.00 49.75 85 ASP A C 1
ATOM 646 O O . ASP A 1 85 ? 0.504 11.824 4.027 1.00 49.75 85 ASP A O 1
ATOM 650 N N . THR A 1 86 ? 1.189 10.466 2.426 1.00 47.31 86 THR A N 1
ATOM 651 C CA . THR A 1 86 ? 2.154 11.498 1.952 1.00 47.31 86 THR A CA 1
ATOM 652 C C . THR A 1 86 ? 2.653 11.246 0.537 1.00 47.31 86 THR A C 1
ATOM 654 O O . THR A 1 86 ? 3.782 10.813 0.311 1.00 47.31 86 THR A O 1
ATOM 657 N N . VAL A 1 87 ? 1.791 11.500 -0.444 1.00 57.16 87 VAL A N 1
ATOM 658 C CA . VAL A 1 87 ? 2.183 11.417 -1.850 1.00 57.16 87 VAL A CA 1
ATOM 659 C C . VAL A 1 87 ? 1.936 12.764 -2.513 1.00 57.16 87 VAL A C 1
ATOM 661 O O . VAL A 1 87 ? 0.851 13.332 -2.361 1.00 57.16 87 VAL A O 1
ATOM 664 N N . GLU A 1 88 ? 2.949 13.268 -3.217 1.00 58.53 88 GLU A N 1
ATOM 665 C CA . GLU A 1 88 ? 2.863 14.480 -4.032 1.00 58.53 88 GLU A CA 1
ATOM 666 C C . GLU A 1 88 ? 1.674 14.388 -5.000 1.00 58.53 88 GLU A C 1
ATOM 668 O O . GLU A 1 88 ? 1.318 13.305 -5.481 1.00 58.53 88 GLU A O 1
ATOM 673 N N . ALA A 1 89 ? 1.024 15.526 -5.261 1.00 62.62 89 ALA A N 1
ATOM 674 C CA . ALA A 1 89 ? -0.181 15.588 -6.091 1.00 62.62 89 ALA A CA 1
ATOM 675 C C . ALA A 1 89 ? 0.037 14.974 -7.487 1.00 62.62 89 ALA A C 1
ATOM 677 O O . ALA A 1 89 ? -0.868 14.337 -8.033 1.00 62.62 89 ALA A O 1
ATOM 678 N N . ASP A 1 90 ? 1.254 15.095 -8.014 1.00 65.19 90 ASP A N 1
ATOM 679 C CA . ASP A 1 90 ? 1.638 14.575 -9.322 1.00 65.19 90 ASP A CA 1
ATOM 680 C C . ASP A 1 90 ? 1.509 13.050 -9.374 1.00 65.19 90 ASP A C 1
ATOM 682 O O . ASP A 1 90 ? 0.860 12.514 -10.271 1.00 65.19 90 ASP A O 1
ATOM 686 N N . VAL A 1 91 ? 1.978 12.327 -8.354 1.00 65.94 91 VAL A N 1
ATOM 687 C CA . VAL A 1 91 ? 1.909 10.855 -8.316 1.00 65.94 91 VAL A CA 1
ATOM 688 C C . VAL A 1 91 ? 0.462 10.352 -8.323 1.00 65.94 91 VAL A C 1
ATOM 690 O O . VAL A 1 91 ? 0.165 9.350 -8.968 1.00 65.94 91 VAL A O 1
ATOM 693 N N . ARG A 1 92 ? -0.474 11.053 -7.664 1.00 68.00 92 ARG A N 1
ATOM 694 C CA . ARG A 1 92 ? -1.906 10.691 -7.723 1.00 68.00 92 ARG A CA 1
ATOM 695 C C . ARG A 1 92 ? -2.447 10.784 -9.147 1.00 68.00 92 ARG A C 1
ATOM 697 O O . ARG A 1 92 ? -3.228 9.928 -9.561 1.00 68.00 92 ARG A O 1
ATOM 704 N N . THR A 1 93 ? -2.013 11.801 -9.885 1.00 72.50 93 THR A N 1
ATOM 705 C CA . THR A 1 93 ? -2.364 11.976 -11.296 1.00 72.50 93 THR A CA 1
ATOM 706 C C . THR A 1 93 ? -1.788 10.836 -12.134 1.00 72.50 93 THR A C 1
ATOM 708 O O . THR A 1 93 ? -2.546 10.206 -12.874 1.00 72.50 93 THR A O 1
ATOM 711 N N . HIS A 1 94 ? -0.509 10.487 -11.944 1.00 70.31 94 HIS A N 1
ATOM 712 C CA . HIS A 1 94 ? 0.126 9.352 -12.628 1.00 70.31 94 HIS A CA 1
ATOM 713 C C . HIS A 1 94 ? -0.629 8.038 -12.373 1.00 70.31 94 HIS A C 1
ATOM 715 O O . HIS A 1 94 ? -1.019 7.360 -13.320 1.00 70.31 94 HIS A O 1
ATOM 721 N N . LEU A 1 95 ? -0.945 7.713 -11.117 1.00 74.44 95 LEU A N 1
ATOM 722 C CA . LEU A 1 95 ? -1.710 6.506 -10.775 1.00 74.44 95 LEU A CA 1
ATOM 723 C C . LEU A 1 95 ? -3.076 6.468 -11.469 1.00 74.44 95 LEU A C 1
ATOM 725 O O . LEU A 1 95 ? -3.460 5.435 -12.018 1.00 74.44 95 LEU A O 1
ATOM 729 N N . SER A 1 96 ? -3.787 7.601 -11.493 1.00 75.75 96 SER A N 1
ATOM 730 C CA . SER A 1 96 ? -5.089 7.683 -12.157 1.00 75.75 96 SER A CA 1
ATOM 731 C C . SER A 1 96 ? -4.988 7.482 -13.673 1.00 75.75 96 SER A C 1
ATOM 733 O O . SER A 1 96 ? -5.802 6.757 -14.243 1.00 75.75 96 SER A O 1
ATOM 735 N N . ASN A 1 97 ? -3.949 8.036 -14.310 1.00 80.88 97 ASN A N 1
ATOM 736 C CA . ASN A 1 97 ? -3.696 7.882 -15.744 1.00 80.88 97 ASN A CA 1
ATOM 737 C C . ASN A 1 97 ? -3.394 6.420 -16.116 1.00 80.88 97 ASN A C 1
ATOM 739 O O . ASN A 1 97 ? -3.733 5.974 -17.211 1.00 80.88 97 ASN A O 1
ATOM 743 N N . HIS A 1 98 ? -2.817 5.658 -15.185 1.00 77.50 98 HIS A N 1
ATOM 744 C CA . HIS A 1 98 ? -2.505 4.237 -15.337 1.00 77.50 98 HIS A CA 1
ATOM 745 C C . HIS A 1 98 ? -3.596 3.295 -14.791 1.00 77.50 98 HIS A C 1
ATOM 747 O O . HIS A 1 98 ? -3.365 2.094 -14.690 1.00 77.50 98 HIS A O 1
ATOM 753 N N . HIS A 1 99 ? -4.794 3.809 -14.471 1.00 81.75 99 HIS A N 1
ATOM 754 C CA . HIS A 1 99 ? -5.927 3.040 -13.927 1.00 81.75 99 HIS A CA 1
ATOM 755 C C . HIS A 1 99 ? -5.622 2.277 -12.625 1.00 81.75 99 HIS A C 1
ATOM 757 O O . HIS A 1 99 ? -6.281 1.286 -12.303 1.00 81.75 99 HIS A O 1
ATOM 763 N N . VAL A 1 100 ? -4.662 2.761 -11.837 1.00 83.25 100 VAL A N 1
ATOM 764 C CA . VAL A 1 100 ? -4.370 2.223 -10.507 1.00 83.25 100 VAL A CA 1
ATOM 765 C C . VAL A 1 100 ? -5.386 2.779 -9.507 1.00 83.25 100 VAL A C 1
ATOM 767 O O . VAL A 1 100 ? -5.563 3.994 -9.385 1.00 83.25 100 VAL A O 1
ATOM 770 N N . LEU A 1 101 ? -6.073 1.893 -8.779 1.00 85.81 101 LEU A N 1
ATOM 771 C CA . LEU A 1 101 ? -7.061 2.280 -7.776 1.00 85.81 101 LEU A CA 1
ATOM 772 C C . LEU A 1 101 ? -6.353 2.871 -6.558 1.00 85.81 101 LEU A C 1
ATOM 774 O O . LEU A 1 101 ? -5.468 2.251 -5.976 1.00 85.81 101 LEU A O 1
ATOM 778 N N . SER A 1 102 ? -6.797 4.045 -6.122 1.00 82.06 102 SER A N 1
ATOM 779 C CA . SER A 1 102 ? -6.327 4.623 -4.861 1.00 82.06 102 SER A CA 1
ATOM 780 C C . SER A 1 102 ? -6.852 3.838 -3.655 1.00 82.06 102 SER A C 1
ATOM 782 O O . SER A 1 102 ? -7.999 3.393 -3.652 1.00 82.06 102 SER A O 1
ATOM 784 N N . TYR A 1 103 ? -6.041 3.689 -2.609 1.00 86.50 103 TYR A N 1
ATOM 785 C CA . TYR A 1 103 ? -6.458 3.054 -1.359 1.00 86.50 103 TYR A CA 1
ATOM 786 C C . TYR A 1 103 ? -6.781 4.096 -0.285 1.00 86.50 103 TYR A C 1
ATOM 788 O O . TYR A 1 103 ? -5.971 4.978 0.001 1.00 86.50 103 TYR A O 1
ATOM 796 N N . LYS A 1 104 ? -7.983 4.013 0.291 1.00 86.00 104 LYS A N 1
ATOM 797 C CA . LYS A 1 104 ? -8.564 5.034 1.169 1.00 86.00 104 LYS A CA 1
ATOM 798 C C . LYS A 1 104 ? -9.005 4.425 2.496 1.00 86.00 104 LYS A C 1
ATOM 800 O O . LYS A 1 104 ? -10.019 3.730 2.556 1.00 86.00 104 LYS A O 1
ATOM 805 N N . VAL A 1 105 ? -8.285 4.732 3.574 1.00 88.81 105 VAL A N 1
ATOM 806 C CA . VAL A 1 105 ? -8.679 4.348 4.937 1.00 88.81 105 VAL A CA 1
ATOM 807 C C . VAL A 1 105 ? -9.460 5.497 5.557 1.00 88.81 105 VAL A C 1
ATOM 809 O O . VAL A 1 105 ? -8.927 6.582 5.769 1.00 88.81 105 VAL A O 1
ATOM 812 N N . ILE A 1 106 ? -10.726 5.259 5.896 1.00 87.56 106 ILE A N 1
ATOM 813 C CA . ILE A 1 106 ? -11.655 6.306 6.371 1.00 87.56 106 ILE A CA 1
ATOM 814 C C . ILE A 1 106 ? -11.166 7.110 7.590 1.00 87.56 106 ILE A C 1
ATOM 816 O O . ILE A 1 106 ? -11.695 8.195 7.846 1.00 87.56 106 ILE A O 1
ATOM 820 N N . TRP A 1 107 ? -10.212 6.568 8.353 1.00 86.12 107 TRP A N 1
ATOM 821 C CA . TRP A 1 107 ? -9.616 7.204 9.526 1.00 86.12 107 TRP A CA 1
ATOM 822 C C . TRP A 1 107 ? -8.755 8.415 9.189 1.00 86.12 107 TRP A C 1
ATOM 824 O O . TRP A 1 107 ? -8.652 9.299 10.029 1.00 86.12 107 TRP A O 1
ATOM 834 N N . PHE A 1 108 ? -8.141 8.442 8.005 1.00 84.88 108 PHE A N 1
ATOM 835 C CA . PHE A 1 108 ? -7.192 9.490 7.600 1.00 84.88 108 PHE A CA 1
ATOM 836 C C . PHE A 1 108 ? -7.793 10.478 6.610 1.00 84.88 108 PHE A C 1
ATOM 838 O O . PHE A 1 108 ? -7.238 11.534 6.332 1.00 84.88 108 PHE A O 1
ATOM 845 N N . GLU A 1 109 ? -8.960 10.145 6.077 1.00 84.94 109 GLU A N 1
ATOM 846 C CA . GLU A 1 109 ? -9.643 10.993 5.124 1.00 84.94 109 GLU A CA 1
ATOM 847 C C . GLU A 1 109 ? -10.471 12.052 5.848 1.00 84.94 109 GLU A C 1
ATOM 849 O O . GLU A 1 109 ? -11.341 11.735 6.659 1.00 84.94 109 GLU A O 1
ATOM 854 N N . GLU A 1 110 ? -10.251 13.316 5.507 1.00 82.69 110 GLU A N 1
ATOM 855 C CA . GLU A 1 110 ? -11.019 14.440 6.057 1.00 82.69 110 GLU A CA 1
ATOM 856 C C . GLU A 1 110 ? -12.326 14.672 5.292 1.00 82.69 110 GLU A C 1
ATOM 858 O O . GLU A 1 110 ? -13.337 15.105 5.849 1.00 82.69 110 GLU A O 1
ATOM 863 N N . GLN A 1 111 ? -12.313 14.350 4.000 1.00 84.50 111 GLN A N 1
ATOM 864 C CA . GLN A 1 111 ? -13.411 14.619 3.086 1.00 84.50 111 GLN A CA 1
ATOM 865 C C . GLN A 1 111 ? -14.571 13.617 3.269 1.00 84.50 111 GLN A C 1
ATOM 867 O O . GLN A 1 111 ? -14.382 12.512 3.798 1.00 84.50 111 GLN A O 1
ATOM 872 N N . PRO A 1 112 ? -15.803 13.975 2.866 1.00 83.94 112 PRO A N 1
ATOM 873 C CA . PRO A 1 112 ? -16.927 13.045 2.878 1.00 83.94 112 PRO A CA 1
ATOM 874 C C . PRO A 1 112 ? -16.766 11.954 1.809 1.00 83.94 112 PRO A C 1
ATOM 876 O O . PRO A 1 112 ? -16.245 12.197 0.728 1.00 83.94 112 PRO A O 1
ATOM 879 N N . LEU A 1 113 ? -17.314 10.760 2.060 1.00 82.06 113 LEU A N 1
ATOM 880 C CA . LEU A 1 113 ? -17.229 9.619 1.129 1.00 82.06 113 LEU A CA 1
ATOM 881 C C . LEU A 1 113 ? -17.714 9.944 -0.294 1.00 82.06 113 LEU A C 1
ATOM 883 O O . LEU A 1 113 ? -17.195 9.405 -1.265 1.00 82.06 113 LEU A O 1
ATOM 887 N N . ALA A 1 114 ? -18.698 10.840 -0.426 1.00 85.00 114 ALA A N 1
ATOM 888 C CA . ALA A 1 114 ? -19.251 11.251 -1.715 1.00 85.00 114 ALA A CA 1
ATOM 889 C C . ALA A 1 114 ? -18.246 11.992 -2.616 1.00 85.00 114 ALA A C 1
ATOM 891 O O . ALA A 1 114 ? -18.464 12.064 -3.823 1.00 85.00 114 ALA A O 1
ATOM 892 N N . SER A 1 115 ? -17.164 12.541 -2.056 1.00 87.38 115 SER A N 1
ATOM 893 C CA . SER A 1 115 ? -16.125 13.238 -2.818 1.00 87.38 115 SER A CA 1
ATOM 894 C C . SER A 1 115 ? -14.917 12.356 -3.136 1.00 87.38 115 SER A C 1
ATOM 896 O O . SER A 1 115 ? -13.927 12.858 -3.668 1.00 87.38 115 SER A O 1
ATOM 898 N N . TYR A 1 116 ? -14.943 11.069 -2.782 1.00 86.06 116 TYR A N 1
ATOM 899 C CA . TYR A 1 116 ? -13.808 10.190 -3.045 1.00 86.06 116 TYR A CA 1
ATOM 900 C C . TYR A 1 116 ? -13.711 9.881 -4.545 1.00 86.06 116 TYR A C 1
ATOM 902 O O . TYR A 1 116 ? -14.740 9.775 -5.222 1.00 86.06 116 TYR A O 1
ATOM 910 N N . PRO A 1 117 ? -12.490 9.713 -5.089 1.00 83.75 117 PRO A N 1
ATOM 911 C CA . PRO A 1 117 ? -12.313 9.330 -6.483 1.00 83.75 117 PRO A CA 1
ATOM 912 C C . PRO A 1 117 ? -13.058 8.034 -6.808 1.00 83.75 117 PRO A C 1
ATOM 914 O O . PRO A 1 117 ? -13.050 7.088 -6.021 1.00 83.75 117 PRO A O 1
ATOM 917 N N . LYS A 1 118 ? -13.654 7.957 -8.003 1.00 85.19 118 LYS A N 1
ATOM 918 C CA . LYS A 1 118 ? -14.348 6.739 -8.459 1.00 85.19 118 LYS A CA 1
ATOM 919 C C . LYS A 1 118 ? -13.414 5.527 -8.535 1.00 85.19 118 LYS A C 1
ATOM 921 O O . LYS A 1 118 ? -13.838 4.420 -8.227 1.00 85.19 118 LYS A O 1
ATOM 926 N N . LEU A 1 119 ? -12.156 5.742 -8.923 1.00 85.25 119 LEU A N 1
ATOM 927 C CA . LEU A 1 119 ? -11.102 4.724 -8.914 1.00 85.25 119 LEU A CA 1
ATOM 928 C C . LEU A 1 119 ? -10.462 4.651 -7.521 1.00 85.25 119 LEU A C 1
ATOM 930 O O . LEU A 1 119 ? -9.320 5.069 -7.307 1.00 85.25 119 LEU A O 1
ATOM 934 N N . SER A 1 120 ? -11.234 4.173 -6.545 1.00 85.94 120 SER A N 1
ATOM 935 C CA . SER A 1 120 ? -10.741 3.954 -5.188 1.00 85.94 120 SER A CA 1
ATOM 936 C C . SER A 1 120 ? -11.298 2.684 -4.556 1.00 85.94 120 SER A C 1
ATOM 938 O O . SER A 1 120 ? -12.442 2.292 -4.785 1.00 85.94 120 SER A O 1
ATOM 940 N N . VAL A 1 121 ? -10.468 2.057 -3.729 1.00 88.62 121 VAL A N 1
ATOM 941 C CA . VAL A 1 121 ? -10.879 1.063 -2.744 1.00 88.62 121 VAL A CA 1
ATOM 942 C C . VAL A 1 121 ? -10.908 1.755 -1.393 1.00 88.62 121 VAL A C 1
ATOM 944 O O . VAL A 1 121 ? -9.906 2.310 -0.945 1.00 88.62 121 VAL A O 1
ATOM 947 N N . VAL A 1 122 ? -12.070 1.721 -0.748 1.00 87.88 122 VAL A N 1
ATOM 948 C CA . VAL A 1 122 ? -12.280 2.335 0.562 1.00 87.88 122 VAL A CA 1
ATOM 949 C C . VAL A 1 122 ? -12.437 1.240 1.599 1.00 87.88 122 VAL A C 1
ATOM 951 O O . VAL A 1 122 ? -13.298 0.371 1.458 1.00 87.88 122 VAL A O 1
ATOM 954 N N . CYS A 1 123 ? -11.644 1.299 2.660 1.00 88.81 123 CYS A N 1
ATOM 955 C CA . CYS A 1 123 ? -11.733 0.362 3.769 1.00 88.81 123 CYS A CA 1
ATOM 956 C C . CYS A 1 123 ? -11.956 1.095 5.090 1.00 88.81 123 CYS A C 1
ATOM 958 O O . CYS A 1 123 ? -11.578 2.255 5.282 1.00 88.81 123 CYS A O 1
ATOM 960 N N . THR A 1 124 ? -12.608 0.399 6.021 1.00 87.69 124 THR A N 1
ATOM 961 C CA . THR A 1 124 ? -12.800 0.934 7.364 1.00 87.69 124 THR A CA 1
ATOM 962 C C . THR A 1 124 ? -11.507 0.902 8.154 1.00 87.69 124 THR A C 1
ATOM 964 O O . THR A 1 124 ? -11.255 1.826 8.893 1.00 87.69 124 THR A O 1
ATOM 967 N N . THR A 1 125 ? -10.698 -0.146 8.023 1.00 88.75 125 THR A N 1
ATOM 968 C CA . THR A 1 125 ? -9.420 -0.304 8.725 1.00 88.75 125 THR A CA 1
ATOM 969 C C . THR A 1 125 ? -8.486 -1.198 7.904 1.00 88.75 125 THR A C 1
ATOM 971 O O . THR A 1 125 ? -8.930 -1.787 6.917 1.00 88.75 125 THR A O 1
ATOM 974 N N . THR A 1 126 ? -7.219 -1.306 8.301 1.00 89.38 126 THR A N 1
ATOM 975 C CA . THR A 1 126 ? -6.223 -2.210 7.698 1.00 89.38 126 THR A CA 1
ATOM 976 C C . THR A 1 126 ? -5.714 -3.206 8.736 1.00 89.38 126 THR A C 1
ATOM 978 O O . THR A 1 126 ? -6.100 -3.148 9.902 1.00 89.38 126 THR A O 1
ATOM 981 N N . HIS A 1 127 ? -4.852 -4.129 8.313 1.00 89.94 127 HIS A N 1
ATOM 982 C CA . HIS A 1 127 ? -4.201 -5.077 9.214 1.00 89.94 127 HIS A CA 1
ATOM 983 C C . HIS A 1 127 ? -3.225 -4.403 10.198 1.00 89.94 127 HIS A C 1
ATOM 985 O O . HIS A 1 127 ? -2.981 -4.951 11.268 1.00 89.94 127 HIS A O 1
ATOM 991 N N . ASP A 1 128 ? -2.737 -3.202 9.875 1.00 87.31 128 ASP A N 1
ATOM 992 C CA . ASP A 1 128 ? -1.850 -2.404 10.736 1.00 87.31 128 ASP A CA 1
ATOM 993 C C . ASP A 1 128 ? -2.598 -1.523 11.742 1.00 87.31 128 ASP A C 1
ATOM 995 O O . ASP A 1 128 ? -1.992 -0.858 12.585 1.00 87.31 128 ASP A O 1
ATOM 999 N N . LEU A 1 129 ? -3.924 -1.451 11.631 1.00 88.62 129 LEU A N 1
ATOM 1000 C CA . LEU A 1 129 ? -4.739 -0.500 12.370 1.00 88.62 129 LEU A CA 1
ATOM 1001 C C . LEU A 1 129 ? -5.721 -1.205 13.290 1.00 88.62 129 LEU A C 1
ATOM 1003 O O . LEU A 1 129 ? -6.134 -2.343 13.075 1.00 88.62 129 LEU A O 1
ATOM 1007 N N . SER A 1 130 ? -6.139 -0.471 14.319 1.00 90.12 130 SER A N 1
ATOM 1008 C CA . SER A 1 130 ? -7.146 -0.948 15.255 1.00 90.12 130 SER A CA 1
ATOM 1009 C C . SER A 1 130 ? -8.425 -1.379 14.534 1.00 90.12 130 SER A C 1
ATOM 1011 O O . SER A 1 130 ? -8.895 -0.744 13.581 1.00 90.12 130 SER A O 1
ATOM 1013 N N . THR A 1 131 ? -9.017 -2.467 15.010 1.00 91.69 131 THR A N 1
ATOM 1014 C CA . THR A 1 131 ? -10.285 -2.975 14.494 1.00 91.69 131 THR A CA 1
ATOM 1015 C C . THR A 1 131 ? -11.416 -1.997 14.811 1.00 91.69 131 THR A C 1
ATOM 1017 O O . THR A 1 131 ? -11.380 -1.276 15.807 1.00 91.69 131 THR A O 1
ATOM 1020 N N . VAL A 1 132 ? -12.484 -1.995 14.007 1.00 91.94 132 VAL A N 1
ATOM 1021 C CA . VAL A 1 132 ? -13.664 -1.146 14.274 1.00 91.94 132 VAL A CA 1
ATOM 1022 C C . VAL A 1 132 ? -14.248 -1.420 15.666 1.00 91.94 132 VAL A C 1
ATOM 1024 O O . VAL A 1 132 ? -14.569 -0.486 16.400 1.00 91.94 132 VAL A O 1
ATOM 1027 N N . ALA A 1 133 ? -14.355 -2.695 16.053 1.00 92.19 133 ALA A N 1
ATOM 1028 C CA . ALA A 1 133 ? -14.852 -3.089 17.369 1.00 92.19 133 ALA A CA 1
ATOM 1029 C C . ALA A 1 133 ? -13.897 -2.663 18.495 1.00 92.19 133 ALA A C 1
ATOM 1031 O O . ALA A 1 133 ? -14.347 -2.156 19.525 1.00 92.19 133 ALA A O 1
ATOM 1032 N N . GLY A 1 134 ? -12.589 -2.822 18.286 1.00 93.06 134 GLY A N 1
ATOM 1033 C CA . GLY A 1 134 ? -11.550 -2.402 19.220 1.00 93.06 134 GLY A CA 1
ATOM 1034 C C . GLY A 1 134 ? -11.558 -0.896 19.466 1.00 93.06 134 GLY A C 1
ATOM 1035 O O . GLY A 1 134 ? -11.561 -0.468 20.618 1.00 93.06 134 GLY A O 1
ATOM 1036 N N . VAL A 1 135 ? -11.680 -0.090 18.408 1.00 92.06 135 VAL A N 1
ATOM 1037 C CA . VAL A 1 135 ? -11.866 1.367 18.507 1.00 92.06 135 VAL A CA 1
ATOM 1038 C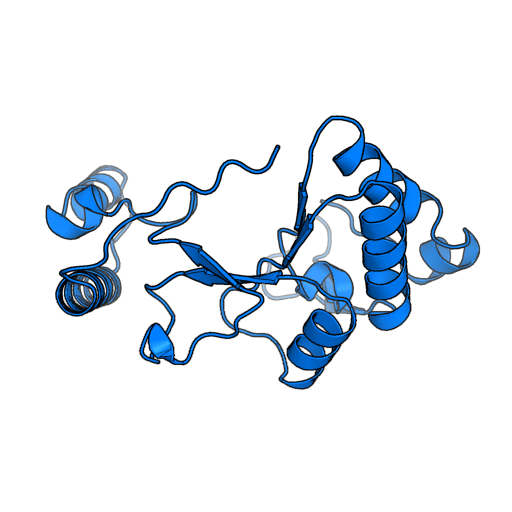 C . VAL A 1 135 ? -13.153 1.698 19.261 1.00 92.06 135 VAL A C 1
ATOM 1040 O O . VAL A 1 135 ? -13.131 2.507 20.186 1.00 92.06 135 VAL A O 1
ATOM 1043 N N . TRP A 1 136 ? -14.277 1.069 18.907 1.00 91.25 136 TRP A N 1
ATOM 1044 C CA . TRP A 1 136 ? -15.582 1.386 19.498 1.00 91.25 136 TRP A CA 1
ATOM 1045 C C . TRP A 1 136 ? -15.647 1.092 21.000 1.00 91.25 136 TRP A C 1
ATOM 1047 O O . TRP A 1 136 ? -16.171 1.893 21.772 1.00 91.25 136 TRP A O 1
ATOM 1057 N N . THR A 1 137 ? -15.095 -0.048 21.410 1.00 93.38 137 THR A N 1
ATOM 1058 C CA . THR A 1 137 ? -15.126 -0.530 22.799 1.00 93.38 137 THR A CA 1
ATOM 1059 C C . THR A 1 137 ? -13.951 -0.038 23.643 1.00 93.38 137 THR A C 1
ATOM 1061 O O . THR A 1 137 ? -13.996 -0.149 24.864 1.00 93.38 137 THR A O 1
ATOM 1064 N N . GLY A 1 138 ? -12.892 0.484 23.016 1.00 93.19 138 GLY A N 1
ATOM 1065 C CA . GLY A 1 138 ? -11.604 0.731 23.673 1.00 93.19 138 GLY A CA 1
ATOM 1066 C C . GLY A 1 138 ? -10.761 -0.535 23.878 1.00 93.19 138 GLY A C 1
ATOM 1067 O O . GLY A 1 138 ? -9.739 -0.479 24.562 1.00 93.19 138 GLY A O 1
ATOM 1068 N N . GLY A 1 139 ? -11.163 -1.671 23.295 1.00 94.62 139 GLY A N 1
ATOM 1069 C CA . GLY A 1 139 ? -10.471 -2.954 23.421 1.00 94.62 139 GLY A CA 1
ATOM 1070 C C . GLY A 1 139 ? -9.016 -2.906 22.956 1.00 94.62 139 GLY A C 1
ATOM 1071 O O . GLY A 1 139 ? -8.141 -3.358 23.690 1.00 94.62 139 GLY A O 1
ATOM 1072 N N . ASP A 1 140 ? -8.749 -2.290 21.802 1.00 91.94 140 ASP A N 1
ATOM 1073 C CA . ASP A 1 140 ? -7.388 -2.218 21.250 1.00 91.94 140 ASP A CA 1
ATOM 1074 C C . ASP A 1 140 ? -6.488 -1.298 22.089 1.00 91.94 140 ASP A C 1
ATOM 1076 O O . ASP A 1 140 ? -5.322 -1.610 22.306 1.00 91.94 140 ASP A O 1
ATOM 1080 N N . ALA A 1 141 ? -7.037 -0.213 22.651 1.00 93.81 141 ALA A N 1
ATOM 1081 C CA . ALA A 1 141 ? -6.306 0.684 23.553 1.00 93.81 141 ALA A CA 1
ATOM 1082 C C . ALA A 1 141 ? -5.840 -0.043 24.820 1.00 93.81 141 ALA A C 1
ATOM 1084 O O . ALA A 1 141 ? -4.689 0.082 25.250 1.00 93.81 141 ALA A O 1
ATOM 1085 N N . ARG A 1 142 ? -6.754 -0.828 25.403 1.00 95.44 142 ARG A N 1
ATOM 1086 C CA . ARG A 1 142 ? -6.475 -1.657 26.572 1.00 95.44 142 ARG A CA 1
ATOM 1087 C C . ARG A 1 142 ? -5.444 -2.731 26.243 1.00 95.44 142 ARG A C 1
ATOM 1089 O O . ARG A 1 142 ? -4.492 -2.874 26.998 1.00 95.44 142 ARG A O 1
ATOM 1096 N N . LEU A 1 143 ? -5.588 -3.422 25.110 1.00 94.06 143 LEU A N 1
ATOM 1097 C CA . LEU A 1 143 ? -4.635 -4.446 24.680 1.00 94.06 143 LEU A CA 1
ATOM 1098 C C . LEU A 1 143 ? -3.226 -3.867 24.490 1.00 94.06 143 LEU A C 1
ATOM 1100 O O . LEU A 1 143 ? -2.259 -4.473 24.941 1.00 94.06 143 LEU A O 1
ATOM 1104 N N . LEU A 1 144 ? -3.100 -2.690 23.869 1.00 92.94 144 LEU A N 1
ATOM 1105 C CA . LEU A 1 144 ? -1.815 -1.996 23.745 1.00 92.94 144 LEU A CA 1
ATOM 1106 C C . LEU A 1 144 ? -1.213 -1.707 25.126 1.00 92.94 144 LEU A C 1
ATOM 1108 O O . LEU A 1 144 ? -0.061 -2.061 25.372 1.00 92.94 144 LEU A O 1
ATOM 1112 N N . SER A 1 145 ? -2.016 -1.169 26.049 1.00 94.50 145 SER A N 1
ATOM 1113 C CA . SER A 1 145 ? -1.569 -0.865 27.417 1.00 94.50 145 SER A CA 1
ATOM 1114 C C . SER A 1 145 ? -1.133 -2.120 28.183 1.00 94.50 145 SER A C 1
ATOM 1116 O O . SER A 1 145 ? -0.085 -2.114 28.824 1.00 94.50 145 SER A O 1
ATOM 1118 N N . GLU A 1 146 ? -1.881 -3.223 28.072 1.00 96.62 146 GLU A N 1
ATOM 1119 C CA . GLU A 1 146 ? -1.535 -4.532 28.654 1.00 96.62 146 GLU A CA 1
ATOM 1120 C C . GLU A 1 146 ? -0.220 -5.096 28.089 1.00 96.62 146 GLU A C 1
ATOM 1122 O O . GLU A 1 146 ? 0.480 -5.848 28.765 1.00 96.62 146 GLU A O 1
ATOM 1127 N N . ARG A 1 147 ? 0.145 -4.716 26.858 1.00 96.06 147 ARG A N 1
ATOM 1128 C CA . ARG A 1 147 ? 1.417 -5.065 26.207 1.00 96.06 147 ARG A CA 1
ATOM 1129 C C . ARG A 1 147 ? 2.531 -4.043 26.454 1.00 96.06 147 ARG A C 1
ATOM 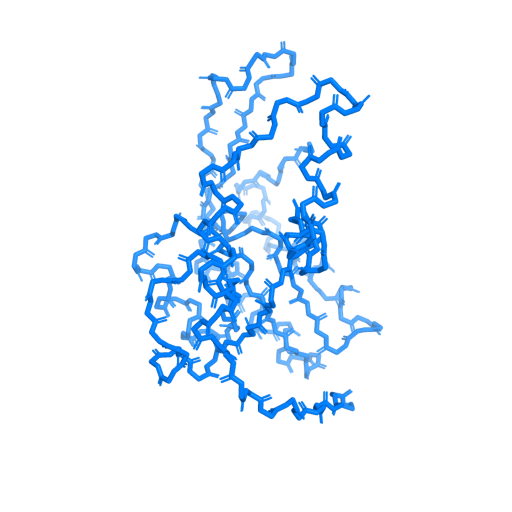1131 O O . ARG A 1 147 ? 3.607 -4.185 25.880 1.00 96.06 147 ARG A O 1
ATOM 1138 N N . GLY A 1 148 ? 2.297 -3.039 27.301 1.00 95.19 148 GLY A N 1
ATOM 1139 C CA . GLY A 1 148 ? 3.271 -1.992 27.618 1.00 95.19 148 GLY A CA 1
ATOM 1140 C C . GLY A 1 148 ? 3.435 -0.931 26.525 1.00 95.19 148 GLY A C 1
ATOM 1141 O O . GLY A 1 148 ? 4.396 -0.167 26.562 1.00 95.19 148 GLY A O 1
ATOM 1142 N N . VAL A 1 149 ? 2.518 -0.872 25.556 1.00 94.69 149 VAL A N 1
ATOM 1143 C CA . VAL A 1 149 ? 2.488 0.152 24.508 1.00 94.69 149 VAL A CA 1
ATOM 1144 C C . VAL A 1 149 ? 1.484 1.230 24.898 1.00 94.69 149 VAL A C 1
ATOM 1146 O O . VAL A 1 149 ? 0.300 0.948 25.076 1.00 94.69 149 VAL A O 1
ATOM 1149 N N . SER A 1 150 ? 1.938 2.477 25.003 1.00 93.88 150 SER A N 1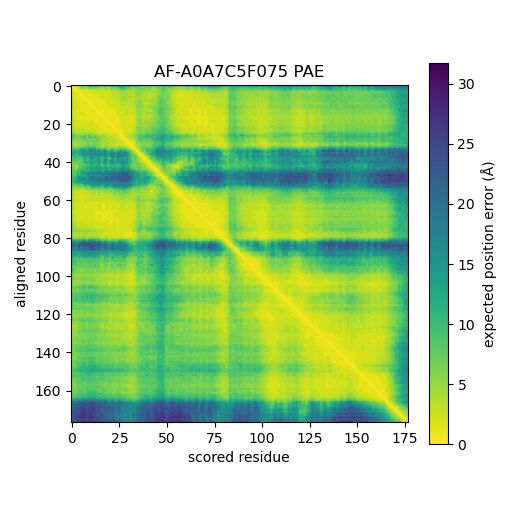
ATOM 1150 C CA . SER A 1 150 ? 1.051 3.612 25.272 1.00 93.88 150 SER A CA 1
ATOM 1151 C C . SER A 1 150 ? 0.122 3.856 24.076 1.00 93.88 150 SER A C 1
ATOM 1153 O O . SER A 1 150 ? 0.616 4.186 22.994 1.00 93.88 150 SER A O 1
ATOM 1155 N N . PRO A 1 151 ? -1.207 3.706 24.225 1.00 90.94 151 PRO A N 1
ATOM 1156 C CA . PRO A 1 151 ? -2.132 3.950 23.129 1.00 90.94 151 PRO A CA 1
ATOM 1157 C C . PRO A 1 151 ? -2.256 5.451 22.849 1.00 90.94 151 PRO A C 1
ATOM 1159 O O . PRO A 1 151 ? -2.363 6.263 23.768 1.00 90.94 151 PRO A O 1
ATOM 1162 N N . ASP A 1 152 ? -2.328 5.814 21.570 1.00 91.50 152 ASP A N 1
ATOM 1163 C CA . ASP A 1 152 ? -2.692 7.169 21.155 1.00 91.50 152 ASP A CA 1
ATOM 1164 C C . ASP A 1 152 ? -4.209 7.361 21.297 1.00 91.50 152 ASP A C 1
ATOM 1166 O O . ASP A 1 152 ? -5.004 7.056 20.400 1.00 91.50 152 ASP A O 1
ATOM 1170 N N . LEU A 1 153 ? -4.623 7.833 22.473 1.00 90.06 153 LEU A N 1
ATOM 1171 C CA . LEU A 1 153 ? -6.035 8.037 22.794 1.00 90.06 153 LEU A CA 1
ATOM 1172 C C . LEU A 1 153 ? -6.685 9.110 21.910 1.00 90.06 153 LEU A C 1
ATOM 1174 O O . LEU A 1 153 ? -7.853 8.963 21.553 1.00 90.06 153 LEU A O 1
ATOM 1178 N N . ALA A 1 154 ? -5.938 10.143 21.505 1.00 91.31 154 ALA A N 1
ATOM 1179 C CA . ALA A 1 154 ? -6.457 11.201 20.642 1.00 91.31 154 ALA A CA 1
ATOM 1180 C C . ALA A 1 154 ? -6.798 10.655 19.248 1.00 91.31 154 ALA A C 1
ATOM 1182 O O . ALA A 1 154 ? -7.888 10.908 18.726 1.00 91.31 154 ALA A O 1
ATOM 1183 N N . ARG A 1 155 ? -5.911 9.829 18.678 1.00 89.44 155 ARG A N 1
ATOM 1184 C CA . ARG A 1 155 ? -6.169 9.123 17.416 1.00 89.44 155 ARG A CA 1
ATOM 1185 C C . ARG A 1 155 ? -7.366 8.184 17.524 1.00 89.44 155 ARG A C 1
ATOM 1187 O O . ARG A 1 155 ? -8.218 8.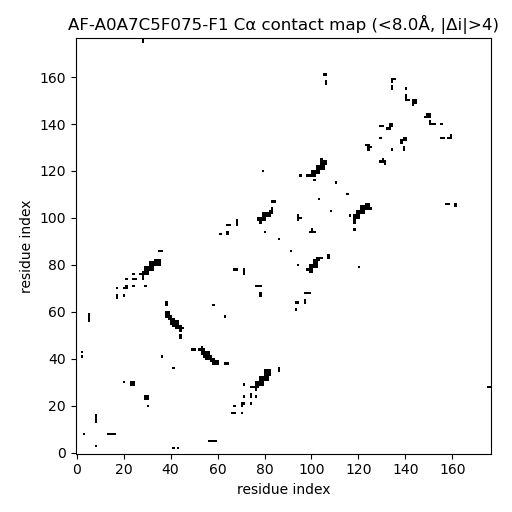182 16.638 1.00 89.44 155 ARG A O 1
ATOM 1194 N N . LEU A 1 156 ? -7.478 7.416 18.607 1.00 90.25 156 LEU A N 1
ATOM 1195 C CA . LEU A 1 156 ? -8.610 6.505 18.806 1.00 90.25 156 LEU A CA 1
ATOM 1196 C C . LEU A 1 156 ? -9.945 7.246 18.940 1.00 90.25 156 LEU A C 1
ATOM 1198 O O . LEU A 1 156 ? -10.954 6.804 18.385 1.00 90.25 156 LEU A O 1
ATOM 1202 N N . ASP A 1 157 ? -9.969 8.384 19.631 1.00 90.56 157 ASP A N 1
ATOM 1203 C CA . ASP A 1 157 ? -11.174 9.205 19.739 1.00 90.56 157 ASP A CA 1
ATOM 1204 C C . ASP A 1 157 ? -11.542 9.866 18.403 1.00 90.56 157 ASP A C 1
ATOM 1206 O O . ASP A 1 157 ? -12.727 9.896 18.048 1.00 90.56 157 ASP A O 1
ATOM 1210 N N . HIS A 1 158 ? -10.554 10.274 17.600 1.00 90.06 158 HIS A N 1
ATOM 1211 C CA . HIS A 1 158 ? -10.783 10.702 16.219 1.00 90.06 158 HIS A CA 1
ATOM 1212 C C . HIS A 1 158 ? -11.412 9.580 15.372 1.00 90.06 158 HIS A C 1
ATOM 1214 O O . HIS A 1 158 ? -12.440 9.790 14.722 1.00 90.06 158 HIS A O 1
ATOM 1220 N N . MET A 1 159 ? -10.877 8.355 15.436 1.00 90.75 159 MET A N 1
ATOM 1221 C CA . MET A 1 159 ? -11.440 7.196 14.726 1.00 90.75 159 MET A CA 1
ATOM 1222 C C . MET A 1 159 ? -12.887 6.905 15.166 1.00 90.75 159 MET A C 1
ATOM 1224 O O . MET A 1 159 ? -13.763 6.674 14.326 1.00 90.75 159 MET A O 1
ATOM 1228 N N . LYS A 1 160 ? -13.193 6.996 16.471 1.00 89.06 160 LYS A N 1
ATOM 1229 C CA . LYS A 1 160 ? -14.577 6.894 16.978 1.00 89.06 160 LYS A CA 1
ATOM 1230 C C . LYS A 1 160 ? -15.480 7.995 16.418 1.00 89.06 160 LYS A C 1
ATOM 1232 O O . LYS A 1 160 ? -16.648 7.729 16.123 1.00 89.06 160 LYS A O 1
ATOM 1237 N N . GLN A 1 161 ? -14.986 9.226 16.283 1.00 88.12 161 GLN A N 1
ATOM 1238 C CA . GLN A 1 161 ? -15.748 10.325 15.687 1.00 88.12 161 GLN A CA 1
ATOM 1239 C C . GLN A 1 161 ? -16.041 10.060 14.205 1.00 88.12 161 GLN A C 1
ATOM 1241 O O . GLN A 1 161 ? -17.195 10.197 13.792 1.00 88.12 161 GLN A O 1
ATOM 1246 N N . ARG A 1 162 ? -15.053 9.591 13.433 1.00 86.81 162 ARG A N 1
ATOM 1247 C CA . ARG A 1 162 ? -15.237 9.179 12.030 1.00 86.81 162 ARG A CA 1
ATOM 1248 C C . ARG A 1 162 ? -16.280 8.068 11.893 1.00 86.81 162 ARG A C 1
ATOM 1250 O O . ARG A 1 162 ? -17.188 8.194 11.074 1.00 86.81 162 ARG A O 1
ATOM 1257 N N . LEU A 1 163 ? -16.253 7.047 12.759 1.00 86.06 163 LEU A N 1
ATOM 1258 C CA . LEU A 1 163 ? -17.279 5.988 12.795 1.00 86.06 163 LEU A CA 1
ATOM 1259 C C . LEU A 1 163 ? -18.704 6.527 12.959 1.00 86.06 163 LEU A C 1
ATOM 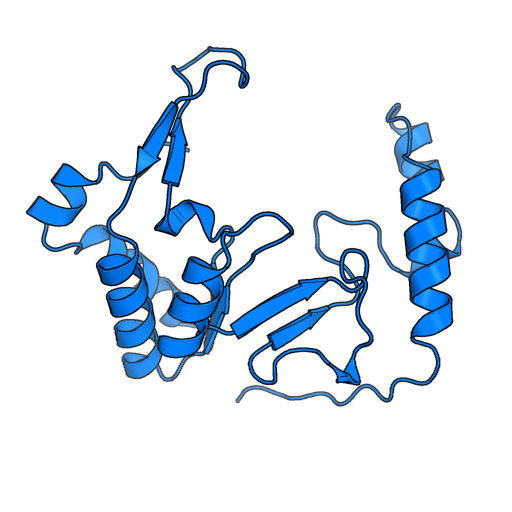1261 O O . LEU A 1 163 ? -19.644 5.998 12.366 1.00 86.06 163 LEU A O 1
ATOM 1265 N N . ARG A 1 164 ? -18.886 7.576 13.770 1.00 84.88 164 ARG A N 1
ATOM 1266 C CA . ARG A 1 164 ? -20.204 8.198 13.968 1.00 84.88 164 ARG A CA 1
ATOM 1267 C C . ARG A 1 164 ? -20.688 8.935 12.717 1.00 84.88 164 ARG A C 1
ATOM 1269 O O . ARG A 1 164 ? -21.895 8.968 12.495 1.00 84.88 164 ARG A O 1
ATOM 1276 N N . GLN A 1 165 ? -19.778 9.482 11.912 1.00 81.62 165 GLN A N 1
ATOM 1277 C CA . GLN A 1 165 ? -20.101 10.227 10.689 1.00 81.62 165 GLN A CA 1
ATOM 1278 C C . GLN A 1 165 ? -20.512 9.318 9.524 1.00 81.62 165 GLN A C 1
ATOM 1280 O O . GLN A 1 165 ? -21.315 9.724 8.693 1.00 81.62 165 GLN A O 1
ATOM 1285 N N . ILE A 1 166 ? -20.014 8.081 9.479 1.00 78.25 166 ILE A N 1
ATOM 1286 C CA . ILE A 1 166 ? -20.303 7.126 8.395 1.00 78.25 166 ILE A CA 1
ATOM 1287 C C . ILE A 1 166 ? -21.482 6.183 8.692 1.00 78.25 166 ILE A C 1
ATOM 1289 O O . ILE A 1 166 ? -21.645 5.140 8.055 1.00 78.25 166 ILE A O 1
ATOM 1293 N N . ARG A 1 167 ? -22.317 6.518 9.681 1.00 68.25 167 ARG A N 1
ATOM 1294 C CA . ARG A 1 167 ? -23.515 5.735 10.016 1.00 68.25 167 ARG A CA 1
ATOM 1295 C C . ARG A 1 167 ? -24.498 5.729 8.838 1.00 68.25 167 ARG A C 1
ATOM 1297 O O . ARG A 1 167 ? -24.756 6.764 8.238 1.00 68.25 167 ARG A O 1
ATOM 1304 N N . GLY A 1 168 ? -25.079 4.564 8.544 1.00 66.38 168 GLY A N 1
ATOM 1305 C CA . GLY A 1 168 ? -26.116 4.413 7.511 1.00 66.38 168 GLY A CA 1
ATOM 1306 C C . GLY A 1 168 ? -25.625 3.970 6.127 1.00 66.38 168 GLY A C 1
ATOM 1307 O O . GLY A 1 168 ? -26.423 3.919 5.193 1.00 66.38 168 GLY A O 1
ATOM 1308 N N . LEU A 1 169 ? -24.347 3.609 5.976 1.00 64.31 169 LEU A N 1
ATOM 1309 C CA . LEU A 1 169 ? -23.843 3.026 4.730 1.00 64.31 169 LEU A CA 1
ATOM 1310 C C . LEU A 1 169 ? -24.457 1.643 4.469 1.00 64.31 169 LEU A C 1
ATOM 1312 O O . LEU A 1 169 ? -24.395 0.747 5.312 1.00 64.31 169 LEU A O 1
ATOM 1316 N N . ARG A 1 170 ? -25.011 1.446 3.267 1.00 54.91 170 ARG A N 1
ATOM 1317 C CA . ARG A 1 170 ? -25.382 0.113 2.768 1.00 54.91 170 ARG A CA 1
ATOM 1318 C C . ARG A 1 170 ? -24.148 -0.545 2.165 1.00 54.91 170 ARG A C 1
ATOM 1320 O O . ARG A 1 170 ? -23.638 -0.085 1.148 1.00 54.91 170 ARG A O 1
ATOM 1327 N N . ILE A 1 171 ? -23.704 -1.641 2.771 1.00 51.88 171 ILE A N 1
ATOM 1328 C CA . ILE A 1 171 ? -22.644 -2.486 2.216 1.00 51.88 171 ILE A CA 1
ATOM 1329 C C . ILE A 1 171 ? -23.225 -3.254 1.023 1.00 51.88 171 ILE A C 1
ATOM 1331 O O . ILE A 1 171 ? -24.236 -3.948 1.153 1.00 51.88 171 ILE A O 1
ATOM 1335 N N . ARG A 1 172 ? -22.591 -3.126 -0.145 1.00 42.84 172 ARG A N 1
ATOM 1336 C CA . ARG A 1 172 ? -22.822 -3.995 -1.303 1.00 42.84 172 ARG A CA 1
ATOM 1337 C C . ARG A 1 172 ? -21.579 -4.844 -1.512 1.00 42.84 172 ARG A C 1
ATOM 1339 O O . ARG A 1 172 ? -20.491 -4.308 -1.681 1.00 42.84 172 ARG A O 1
ATOM 1346 N N . TRP A 1 173 ? -21.763 -6.156 -1.515 1.00 31.16 173 TRP A N 1
ATOM 1347 C CA . TRP A 1 173 ? -20.713 -7.097 -1.870 1.00 31.16 173 TRP A CA 1
ATOM 1348 C C . TRP A 1 173 ? -20.521 -7.076 -3.385 1.00 31.16 173 TRP A C 1
ATOM 1350 O O . TRP A 1 173 ? -21.466 -7.332 -4.131 1.00 31.16 173 TRP A O 1
ATOM 1360 N N . ILE A 1 174 ? -19.310 -6.757 -3.833 1.00 44.34 174 ILE A N 1
ATOM 1361 C CA . ILE A 1 174 ? -18.893 -6.941 -5.222 1.00 44.34 174 ILE A CA 1
ATOM 1362 C C . ILE A 1 174 ? -17.990 -8.170 -5.216 1.00 44.34 174 ILE A C 1
ATOM 1364 O O . ILE A 1 174 ? -16.891 -8.123 -4.671 1.00 44.34 174 ILE A O 1
ATOM 1368 N N . MET A 1 175 ? -18.475 -9.286 -5.764 1.00 31.06 175 MET A N 1
ATOM 1369 C CA . MET A 1 175 ? -17.594 -10.406 -6.089 1.00 31.06 175 MET A CA 1
ATOM 1370 C C . MET A 1 175 ? -16.878 -10.065 -7.390 1.00 31.06 175 MET A C 1
ATOM 1372 O O . MET A 1 175 ? -17.525 -9.935 -8.429 1.00 31.06 175 MET A O 1
ATOM 1376 N N . ILE A 1 176 ? -15.561 -9.908 -7.314 1.00 40.81 176 ILE A N 1
ATOM 1377 C CA . ILE A 1 176 ? -14.693 -9.899 -8.489 1.00 40.81 176 ILE A CA 1
ATOM 1378 C C . ILE A 1 176 ? -14.608 -11.367 -8.926 1.00 40.81 176 ILE A C 1
ATOM 1380 O O . ILE A 1 176 ? -14.165 -12.206 -8.141 1.00 40.81 176 ILE A O 1
ATOM 1384 N N . ARG A 1 177 ? -15.187 -11.684 -10.088 1.00 36.12 177 ARG A N 1
ATOM 1385 C CA . ARG A 1 177 ? -15.135 -13.017 -10.702 1.00 36.12 177 ARG A CA 1
ATOM 1386 C C . ARG A 1 177 ? -13.930 -13.124 -11.611 1.00 36.12 177 ARG A C 1
ATOM 1388 O O . ARG A 1 177 ? -13.654 -12.104 -12.277 1.00 36.12 177 ARG A O 1
#

Solvent-accessible surface area (backbone atoms only — not comparable to full-atom values): 10685 Å² total; per-residue (Å²): 130,89,74,85,54,56,69,58,38,58,75,53,75,36,48,75,57,52,52,53,57,46,61,52,42,77,87,35,72,48,44,72,45,86,43,56,44,73,42,45,35,42,76,48,59,59,95,90,56,66,84,88,70,45,42,78,47,68,46,63,39,67,61,52,48,51,49,51,35,50,47,27,60,75,67,73,24,48,43,36,39,33,57,89,86,82,74,62,73,65,59,58,52,53,36,54,77,49,68,34,20,40,44,42,49,55,72,80,52,88,70,61,79,89,75,53,66,88,60,48,50,75,38,82,61,52,96,93,43,68,47,72,66,23,46,72,71,43,50,45,47,52,52,32,45,77,70,74,38,85,55,64,60,68,60,42,51,49,42,44,52,47,57,64,71,60,64,85,73,80,89,76,89,78,82,88,126

Sequence (177 aa):
MPPFVPERLRALAYEPFIHTIRTSFDHAGGHQTQSHHGFVSTVVDSIGSVCSTGRYVYYSVDDLLAIVALESQHAGGIVIGEGLDTVEADVRTHLSNHHVLSYKVIWFEEQPLASYPKLSVVCTTTHDLSTVAGVWTGGDARLLSERGVSPDLARLDHMKQRLRQIRGLRIRWIMIR

Mean predicted aligned error: 7.9 Å

Foldseek 3Di:
DDADQQVVCVVVVVVVLLVVLLVVLPPDQEDEDQALCSLAWDFDDDVPDDSPPTDTDGHDNLSSLVSNLVSNVVSVHAAEYEYPDDDDPVSVVSCVVSLHAYEAALLRDPDDPVPDDPRYDYDPDDPVDDDPVCLQVVVVCVVCVVVVHHDPVVSSVSSVVSVVVPPPDDDDDDDPD